Protein AF-0000000071093026 (afdb_homodimer)

pLDDT: mean 86.46, std 23.16, range [22.45, 98.88]

Organism: Strongylocentrotus purpuratus (NCBI:txid7668)

Nearest PDB structures (foldseek):
  1vl9-assembly1_A  TM=8.880E-01  e=1.212E-10  Bos taurus
  2zp3-assembly1_A  TM=8.959E-01  e=2.661E-10  Bos taurus
  2zp4-assembly1_A  TM=8.966E-01  e=3.826E-10  Bos taurus
  1mks-assembly1_A  TM=8.995E-01  e=5.842E-10  Bos taurus
  1irb-assembly1_A-2  TM=8.811E-01  e=1.538E-09  Bos taurus

Sequence (326 aa):
MKSLAYFACFAVLVTGCMTMPQTSSVAQFGVMMGCLLDISTVEAGLDYNGYGCYCGYGGQGVPLDDTDRCCQTHDDCYSVVQNSDMCRSTDQAYVISYNYNALQCGTYSARIVCSDASSYDADYEYTDCAMAMCACDKAGAECFQRYRPTYNDGYKSYDKDSCMKSLAYFACFAVLVTGCMTMPQTSSVAQFGVMMGCLLDISTVEAGLDYNGYGCYCGYGGQGVPLDDTDRCCQTHDDCYSVVQNSDMCRSTDQAYVISYNYNALQCGTYSARIVCSDASSYDADYEYTDCAMAMCACDKAGAECFQRYRPTYNDGYKSYDKDSC

Structure (mmCIF, N/CA/C/O backbone):
data_AF-0000000071093026-model_v1
#
loop_
_entity.id
_entity.type
_entity.pdbx_description
1 polymer 'Phospholipase A2'
#
loop_
_atom_site.group_PDB
_atom_site.id
_atom_site.type_symbol
_atom_site.label_atom_id
_atom_site.label_alt_id
_atom_site.label_comp_id
_atom_site.label_asym_id
_atom_site.label_entity_id
_atom_site.label_seq_id
_atom_site.pdbx_PDB_ins_code
_atom_site.Cartn_x
_atom_site.Cartn_y
_atom_site.Cartn_z
_atom_site.occupancy
_atom_site.B_iso_or_equiv
_atom_site.auth_seq_id
_atom_site.auth_comp_id
_atom_site.auth_asym_id
_atom_site.auth_atom_id
_atom_site.pdbx_PDB_model_num
ATOM 1 N N . MET A 1 1 ? 61.031 5.895 -30.828 1 27.69 1 MET A N 1
ATOM 2 C CA . MET A 1 1 ? 60.562 6.59 -29.656 1 27.69 1 MET A CA 1
ATOM 3 C C . MET A 1 1 ? 59.031 6.426 -29.516 1 27.69 1 MET A C 1
ATOM 5 O O . MET A 1 1 ? 58.281 7.031 -30.266 1 27.69 1 MET A O 1
ATOM 9 N N . LYS A 1 2 ? 58.656 5.152 -29.203 1 29.69 2 LYS A N 1
ATOM 10 C CA . LYS A 1 2 ? 57.344 4.547 -28.984 1 29.69 2 LYS A CA 1
ATOM 11 C C . LYS A 1 2 ? 56.594 5.285 -27.891 1 29.69 2 LYS A C 1
ATOM 13 O O . LYS A 1 2 ? 57.094 5.488 -26.797 1 29.69 2 LYS A O 1
ATOM 18 N N . SER A 1 3 ? 55.781 6.246 -28.281 1 28.06 3 SER A N 1
ATOM 19 C CA . SER A 1 3 ? 54.875 7.039 -27.422 1 28.06 3 SER A CA 1
ATOM 20 C C . SER A 1 3 ? 54.031 6.145 -26.531 1 28.06 3 SER A C 1
ATOM 22 O O . SER A 1 3 ? 53.469 5.152 -27 1 28.06 3 SER A O 1
ATOM 24 N N . LEU A 1 4 ? 54.375 6.09 -25.234 1 28.88 4 LEU A N 1
ATOM 25 C CA . LEU A 1 4 ? 53.719 5.48 -24.078 1 28.88 4 LEU A CA 1
ATOM 26 C C . LEU A 1 4 ? 52.281 5.98 -23.953 1 28.88 4 LEU A C 1
ATOM 28 O O . LEU A 1 4 ? 52.062 7.168 -23.719 1 28.88 4 LEU A O 1
ATOM 32 N N . ALA A 1 5 ? 51.375 5.543 -24.781 1 27.08 5 ALA A N 1
ATOM 33 C CA . ALA A 1 5 ? 49.938 5.77 -24.562 1 27.08 5 ALA A CA 1
ATOM 34 C C . ALA A 1 5 ? 49.531 5.375 -23.141 1 27.08 5 ALA A C 1
ATOM 36 O O . ALA A 1 5 ? 49.719 4.223 -22.734 1 27.08 5 ALA A O 1
ATOM 37 N N . TYR A 1 6 ? 49.781 6.242 -22.125 1 23.31 6 TYR A N 1
ATOM 38 C CA . TYR A 1 6 ? 49.25 6.082 -20.766 1 23.31 6 TYR A CA 1
ATOM 39 C C . TYR A 1 6 ? 47.75 5.902 -20.781 1 23.31 6 TYR A C 1
ATOM 41 O O . TYR A 1 6 ? 47.031 6.789 -21.219 1 23.31 6 TYR A O 1
ATOM 49 N N . PHE A 1 7 ? 47.25 4.703 -21.062 1 25.53 7 PHE A N 1
ATOM 50 C CA . PHE A 1 7 ? 45.844 4.395 -20.828 1 25.53 7 PHE A CA 1
ATOM 51 C C . PHE A 1 7 ? 45.469 4.609 -19.359 1 25.53 7 PHE A C 1
ATOM 53 O O . PHE A 1 7 ? 46.031 3.943 -18.484 1 25.53 7 PHE A O 1
ATOM 60 N N . ALA A 1 8 ? 45.312 5.883 -18.969 1 22.52 8 ALA A N 1
ATOM 61 C CA . ALA A 1 8 ? 44.75 6.141 -17.641 1 22.52 8 ALA A CA 1
ATOM 62 C C . ALA A 1 8 ? 43.438 5.367 -17.438 1 22.52 8 ALA A C 1
ATOM 64 O O . ALA A 1 8 ? 42.5 5.539 -18.203 1 22.52 8 ALA A O 1
ATOM 65 N N . CYS A 1 9 ? 43.562 4.148 -16.922 1 22.95 9 CYS A N 1
ATOM 66 C CA . CYS A 1 9 ? 42.438 3.354 -16.406 1 22.95 9 CYS A CA 1
ATOM 67 C C . CYS A 1 9 ? 41.656 4.145 -15.367 1 22.95 9 CYS A C 1
ATOM 69 O O . CYS A 1 9 ? 42.188 4.57 -14.352 1 22.95 9 CYS A O 1
ATOM 71 N N . PHE A 1 10 ? 40.812 5.074 -15.844 1 24.7 10 PHE A N 1
ATOM 72 C CA . PHE A 1 10 ? 39.875 5.691 -14.906 1 24.7 10 PHE A CA 1
ATOM 73 C C . PHE A 1 10 ? 39.156 4.633 -14.086 1 24.7 10 PHE A C 1
ATOM 75 O O . PHE A 1 10 ? 38.5 3.746 -14.641 1 24.7 10 PHE A O 1
ATOM 82 N N . ALA A 1 11 ? 39.781 4.27 -12.93 1 25.28 11 ALA A N 1
ATOM 83 C CA . ALA A 1 11 ? 39.062 3.479 -11.914 1 25.28 11 ALA A CA 1
ATOM 84 C C . ALA A 1 11 ? 37.719 4.094 -11.578 1 25.28 11 ALA A C 1
ATOM 86 O O . ALA A 1 11 ? 37.656 5.199 -11.031 1 25.28 11 ALA A O 1
ATOM 87 N N . VAL A 1 12 ? 36.75 3.967 -12.453 1 25.95 12 VAL A N 1
ATOM 88 C CA . VAL A 1 12 ? 35.406 4.273 -11.953 1 25.95 12 VAL A CA 1
ATOM 89 C C . VAL A 1 12 ? 35.125 3.463 -10.688 1 25.95 12 VAL A C 1
ATOM 91 O O . VAL A 1 12 ? 35.094 2.23 -10.734 1 25.95 12 VAL A O 1
ATOM 94 N N . LEU A 1 13 ? 35.719 3.846 -9.617 1 26.36 13 LEU A N 1
ATOM 95 C CA . LEU A 1 13 ? 35.25 3.275 -8.352 1 26.36 13 LEU A CA 1
ATOM 96 C C . LEU A 1 13 ? 33.75 3.414 -8.203 1 26.36 13 LEU A C 1
ATOM 98 O O . LEU A 1 13 ? 33.25 4.512 -7.957 1 26.36 13 LEU A O 1
ATOM 102 N N . VAL A 1 14 ? 33 2.742 -8.984 1 27.25 14 VAL A N 1
ATOM 103 C CA . VAL A 1 14 ? 31.594 2.59 -8.625 1 27.25 14 VAL A CA 1
ATOM 104 C C . VAL A 1 14 ? 31.469 1.973 -7.234 1 27.25 14 VAL A C 1
ATOM 106 O O . VAL A 1 14 ? 31.766 0.787 -7.051 1 27.25 14 VAL A O 1
ATOM 109 N N . THR A 1 15 ? 32.031 2.574 -6.25 1 29.97 15 THR A N 1
ATOM 110 C CA . THR A 1 15 ? 31.578 2.109 -4.945 1 29.97 15 THR A CA 1
ATOM 111 C C . THR A 1 15 ? 30.047 2.053 -4.891 1 29.97 15 THR A C 1
ATOM 113 O O . THR A 1 15 ? 29.391 3.09 -4.848 1 29.97 15 THR A O 1
ATOM 116 N N . GLY A 1 16 ? 29.406 1.35 -5.762 1 29.8 16 GLY A N 1
ATOM 117 C CA . GLY A 1 16 ? 27.969 1.202 -5.633 1 29.8 16 GLY A CA 1
ATOM 118 C C . GLY A 1 16 ? 27.516 0.954 -4.207 1 29.8 16 GLY A C 1
ATOM 119 O O . GLY A 1 16 ? 27.781 -0.109 -3.643 1 29.8 16 GLY A O 1
ATOM 120 N N . CYS A 1 17 ? 27.578 1.913 -3.301 1 30.14 17 CYS A N 1
ATOM 121 C CA . CYS A 1 17 ? 26.875 1.815 -2.029 1 30.14 17 CYS A CA 1
ATOM 122 C C . CYS A 1 17 ? 25.5 1.195 -2.219 1 30.14 17 CYS A C 1
ATOM 124 O O . CYS A 1 17 ? 24.688 1.69 -3.01 1 30.14 17 CYS A O 1
ATOM 126 N N . MET A 1 18 ? 25.266 -0.047 -2.219 1 31.69 18 MET A N 1
ATOM 127 C CA . MET A 1 18 ? 24 -0.777 -2.178 1 31.69 18 MET A CA 1
ATOM 128 C C . MET A 1 18 ? 23 -0.091 -1.247 1 31.69 18 MET A C 1
ATOM 130 O O . MET A 1 18 ? 22.953 -0.391 -0.053 1 31.69 18 MET A O 1
ATOM 134 N N . THR A 1 19 ? 22.984 1.247 -1.051 1 34.56 19 THR A N 1
ATOM 135 C CA . THR A 1 19 ? 21.969 1.876 -0.22 1 34.56 19 THR A CA 1
ATOM 136 C C . THR A 1 19 ? 20.562 1.411 -0.631 1 34.56 19 THR A C 1
ATOM 138 O O . THR A 1 19 ? 20.328 1.127 -1.806 1 34.56 19 THR A O 1
ATOM 141 N N . MET A 1 20 ? 19.953 0.562 0.084 1 37.03 20 MET A N 1
ATOM 142 C CA . MET A 1 20 ? 18.531 0.291 -0.126 1 37.03 20 MET A CA 1
ATOM 143 C C . MET A 1 20 ? 17.797 1.551 -0.574 1 37.03 20 MET A C 1
ATOM 145 O O . MET A 1 20 ? 18 2.627 -0.012 1 37.03 20 MET A O 1
ATOM 149 N N . PRO A 1 21 ? 17.531 1.698 -1.803 1 41.81 21 PRO A N 1
ATOM 150 C CA . PRO A 1 21 ? 16.719 2.863 -2.182 1 41.81 21 PRO A CA 1
ATOM 151 C C . PRO A 1 21 ? 15.672 3.221 -1.133 1 41.81 21 PRO A C 1
ATOM 153 O O . PRO A 1 21 ? 15.039 2.33 -0.557 1 41.81 21 PRO A O 1
ATOM 156 N N . GLN A 1 22 ? 15.953 4.164 -0.223 1 47.22 22 GLN A N 1
ATOM 157 C CA . GLN A 1 22 ? 15.07 4.629 0.841 1 47.22 22 GLN A CA 1
ATOM 158 C C . GLN A 1 22 ? 13.703 5.016 0.29 1 47.22 22 GLN A C 1
ATOM 160 O O . GLN A 1 22 ? 13.602 5.773 -0.678 1 47.22 22 GLN A O 1
ATOM 165 N N . THR A 1 23 ? 12.672 4.109 0.388 1 56.84 23 THR A N 1
ATOM 166 C CA . THR A 1 23 ? 11.273 4.418 0.121 1 56.84 23 THR A CA 1
ATOM 167 C C . THR A 1 23 ? 10.883 5.742 0.767 1 56.84 23 THR A C 1
ATOM 169 O O . THR A 1 23 ? 11.43 6.125 1.801 1 56.84 23 THR A O 1
ATOM 172 N N . SER A 1 24 ? 10.102 6.656 0.012 1 72.94 24 SER A N 1
ATOM 173 C CA . SER A 1 24 ? 9.648 7.965 0.479 1 72.94 24 SER A CA 1
ATOM 174 C C . SER A 1 24 ? 8.523 7.832 1.497 1 72.94 24 SER A C 1
ATOM 176 O O . SER A 1 24 ? 7.848 6.801 1.552 1 72.94 24 SER A O 1
ATOM 178 N N . SER A 1 25 ? 8.484 8.711 2.396 1 87.62 25 SER A N 1
ATOM 179 C CA . SER A 1 25 ? 7.371 8.883 3.322 1 87.62 25 SER A CA 1
ATOM 180 C C . SER A 1 25 ? 6.035 8.859 2.588 1 87.62 25 SER A C 1
ATOM 182 O O . SER A 1 25 ? 5.062 8.281 3.078 1 87.62 25 SER A O 1
ATOM 184 N N . VAL A 1 26 ? 6.062 9.281 1.416 1 85.81 26 VAL A N 1
ATOM 185 C CA . VAL A 1 26 ? 4.836 9.352 0.625 1 85.81 26 VAL A CA 1
ATOM 186 C C . VAL A 1 26 ? 4.379 7.938 0.261 1 85.81 26 VAL A C 1
ATOM 188 O O . VAL A 1 26 ? 3.189 7.621 0.346 1 85.81 26 VAL A O 1
ATOM 191 N N . ALA A 1 27 ? 5.32 7.109 -0.156 1 90 27 ALA A N 1
ATOM 192 C CA . ALA A 1 27 ? 4.996 5.73 -0.503 1 90 27 ALA A CA 1
ATOM 193 C C . ALA A 1 27 ? 4.461 4.969 0.707 1 90 27 ALA A C 1
ATOM 195 O O . ALA A 1 27 ? 3.469 4.242 0.603 1 90 27 ALA A O 1
ATOM 196 N N . GLN A 1 28 ? 5.09 5.145 1.842 1 96.12 28 GLN A N 1
ATOM 197 C CA . GLN A 1 28 ? 4.652 4.461 3.057 1 96.12 28 GLN A CA 1
ATOM 198 C C . GLN A 1 28 ? 3.279 4.957 3.502 1 96.12 28 GLN A C 1
ATOM 200 O O . GLN A 1 28 ? 2.467 4.18 4.008 1 96.12 28 GLN A O 1
ATOM 205 N N . PHE A 1 29 ? 3.025 6.277 3.324 1 96.31 29 PHE A N 1
ATOM 206 C CA . PHE A 1 29 ? 1.698 6.824 3.58 1 96.31 29 PHE A CA 1
ATOM 207 C C . PHE A 1 29 ? 0.645 6.105 2.748 1 96.31 29 PHE A C 1
ATOM 209 O O . PHE A 1 29 ? -0.421 5.75 3.256 1 96.31 29 PHE A O 1
ATOM 216 N N . GLY A 1 30 ? 0.967 5.867 1.487 1 93.94 30 GLY A N 1
ATOM 217 C CA . GLY A 1 30 ? 0.069 5.121 0.62 1 93.94 30 GLY A CA 1
ATOM 218 C C . GLY A 1 30 ? -0.22 3.721 1.123 1 93.94 30 GLY A C 1
ATOM 219 O O . GLY A 1 30 ? -1.355 3.248 1.041 1 93.94 30 GLY A O 1
ATOM 220 N N . VAL A 1 31 ? 0.764 3.061 1.599 1 95.25 31 VAL A N 1
ATOM 221 C CA . VAL A 1 31 ? 0.613 1.711 2.135 1 95.25 31 VAL A CA 1
ATOM 222 C C . VAL A 1 31 ? -0.309 1.738 3.352 1 95.25 31 VAL A C 1
ATOM 224 O O . VAL A 1 31 ? -1.212 0.907 3.473 1 95.25 31 VAL A O 1
ATOM 227 N N . MET A 1 32 ? -0.109 2.711 4.223 1 97.31 32 MET A N 1
ATOM 228 C CA . MET A 1 32 ? -0.979 2.855 5.387 1 97.31 32 MET A CA 1
ATOM 229 C C . MET A 1 32 ? -2.432 3.041 4.961 1 97.31 32 MET A C 1
ATOM 231 O O . MET A 1 32 ? -3.332 2.42 5.527 1 97.31 32 MET A O 1
ATOM 235 N N . MET A 1 33 ? -2.611 3.932 3.99 1 96.25 33 MET A N 1
ATOM 236 C CA . MET A 1 33 ? -3.959 4.18 3.488 1 96.25 33 MET A CA 1
ATOM 237 C C . MET A 1 33 ? -4.57 2.904 2.922 1 96.25 33 MET A C 1
ATOM 239 O O . MET A 1 33 ? -5.754 2.629 3.139 1 96.25 33 MET A O 1
ATOM 243 N N . GLY A 1 34 ? -3.752 2.146 2.213 1 94.88 34 GLY A N 1
ATOM 244 C CA . GLY A 1 34 ? -4.234 0.887 1.668 1 94.88 34 GLY A CA 1
ATOM 245 C C . GLY A 1 34 ? -4.773 -0.055 2.727 1 94.88 34 GLY A C 1
ATOM 246 O O . GLY A 1 34 ? -5.82 -0.681 2.533 1 94.88 34 GLY A O 1
ATOM 247 N N . CYS A 1 35 ? -4.113 -0.166 3.795 1 96.69 35 CYS A N 1
ATOM 248 C CA . CYS A 1 35 ? -4.547 -1.033 4.887 1 96.69 35 CYS A CA 1
ATOM 249 C C . CYS A 1 35 ? -5.781 -0.467 5.574 1 96.69 35 CYS A C 1
ATOM 251 O O . CYS A 1 35 ? -6.773 -1.174 5.762 1 96.69 35 CYS A O 1
ATOM 253 N N . LEU A 1 36 ? -5.77 0.823 5.902 1 97.31 36 LEU A N 1
ATOM 254 C CA . LEU A 1 36 ? -6.812 1.403 6.742 1 97.31 36 LEU A CA 1
ATOM 255 C C . LEU A 1 36 ? -8.109 1.585 5.953 1 97.31 36 LEU A C 1
ATOM 257 O O . LEU A 1 36 ? -9.203 1.442 6.508 1 97.31 36 LEU A O 1
ATOM 261 N N . LEU A 1 37 ? -7.988 1.958 4.707 1 95.12 37 LEU A N 1
ATOM 262 C CA . LEU A 1 37 ? -9.172 2.266 3.916 1 95.12 37 LEU A CA 1
ATOM 263 C C . LEU A 1 37 ? -9.602 1.06 3.086 1 95.12 37 LEU A C 1
ATOM 265 O O . LEU A 1 37 ? -10.664 1.076 2.461 1 95.12 37 LEU A O 1
ATOM 269 N N . ASP A 1 38 ? -8.688 0.083 3.064 1 91.88 38 ASP A N 1
ATOM 270 C CA . ASP A 1 38 ? -8.945 -1.121 2.279 1 91.88 38 ASP A CA 1
ATOM 271 C C . ASP A 1 38 ? -9.195 -0.776 0.812 1 91.88 38 ASP A C 1
ATOM 273 O O . ASP A 1 38 ? -10.188 -1.208 0.227 1 91.88 38 ASP A O 1
ATOM 277 N N . ILE A 1 39 ? -8.328 0.033 0.249 1 88.31 39 ILE A N 1
ATOM 278 C CA . ILE A 1 39 ? -8.336 0.421 -1.157 1 88.31 39 ILE A CA 1
ATOM 279 C C . ILE A 1 39 ? -6.906 0.39 -1.703 1 88.31 39 ILE A C 1
ATOM 281 O O . ILE A 1 39 ? -5.941 0.361 -0.935 1 88.31 39 ILE A O 1
ATOM 285 N N . SER A 1 40 ? -6.82 0.334 -3.027 1 85 40 SER A N 1
ATOM 286 C CA . SER A 1 40 ? -5.492 0.383 -3.629 1 85 40 SER A CA 1
ATOM 287 C C . SER A 1 40 ? -4.875 1.771 -3.492 1 85 40 SER A C 1
ATOM 289 O O . SER A 1 40 ? -5.59 2.766 -3.363 1 85 40 SER A O 1
ATOM 291 N N . THR A 1 41 ? -3.582 1.834 -3.557 1 83.81 41 THR A N 1
ATOM 292 C CA . THR A 1 41 ? -2.9 3.123 -3.557 1 83.81 41 THR A CA 1
ATOM 293 C C . THR A 1 41 ? -3.289 3.941 -4.785 1 83.81 41 THR A C 1
ATOM 295 O O . THR A 1 41 ? -3.338 5.172 -4.727 1 83.81 41 THR A O 1
ATOM 298 N N . VAL A 1 42 ? -3.561 3.234 -5.844 1 80.62 42 VAL A N 1
ATOM 299 C CA . VAL A 1 42 ? -3.994 3.904 -7.066 1 80.62 42 VAL A CA 1
ATOM 300 C C . VAL A 1 42 ? -5.355 4.559 -6.84 1 80.62 42 VAL A C 1
ATOM 302 O O . VAL A 1 42 ? -5.539 5.738 -7.148 1 80.62 42 VAL A O 1
ATOM 305 N N . GLU A 1 43 ? -6.227 3.811 -6.273 1 86.69 43 GLU A N 1
ATOM 306 C CA . GLU A 1 43 ? -7.547 4.344 -5.945 1 86.69 43 GLU A CA 1
ATOM 307 C C . GLU A 1 43 ? -7.441 5.508 -4.965 1 86.69 43 GLU A C 1
ATOM 309 O O . GLU A 1 43 ? -8.117 6.527 -5.129 1 86.69 43 GLU A O 1
ATOM 314 N N . ALA A 1 44 ? -6.613 5.34 -3.943 1 89.5 44 ALA A N 1
ATOM 315 C CA . ALA A 1 44 ? -6.398 6.418 -2.98 1 89.5 44 ALA A CA 1
ATOM 316 C C . ALA A 1 44 ? -5.902 7.684 -3.674 1 89.5 44 ALA A C 1
ATOM 318 O O . ALA A 1 44 ? -6.391 8.781 -3.396 1 89.5 44 ALA A O 1
ATOM 319 N N . GLY A 1 45 ? -4.934 7.609 -4.578 1 87.75 45 GLY A N 1
ATOM 320 C CA . GLY A 1 45 ? -4.441 8.758 -5.328 1 87.75 45 GLY A CA 1
ATOM 321 C C . GLY A 1 45 ? -5.516 9.43 -6.16 1 87.75 45 GLY A C 1
ATOM 322 O O . GLY A 1 45 ? -5.625 10.664 -6.16 1 87.75 45 GLY A O 1
ATOM 323 N N . LEU A 1 46 ? -6.32 8.641 -6.797 1 89.19 46 LEU A N 1
ATOM 324 C CA . LEU A 1 46 ? -7.391 9.172 -7.637 1 89.19 46 LEU A CA 1
ATOM 325 C C . LEU A 1 46 ? -8.445 9.875 -6.797 1 89.19 46 LEU A C 1
ATOM 327 O O . LEU A 1 46 ? -9 10.898 -7.215 1 89.19 46 LEU A O 1
ATOM 331 N N . ASP A 1 47 ? -8.703 9.352 -5.68 1 94.19 47 ASP A N 1
ATOM 332 C CA . ASP A 1 47 ? -9.758 9.883 -4.828 1 94.19 47 ASP A CA 1
ATOM 333 C C . ASP A 1 47 ? -9.297 11.148 -4.105 1 94.19 47 ASP A C 1
ATOM 335 O O . ASP A 1 47 ? -10.07 12.094 -3.945 1 94.19 47 ASP A O 1
ATOM 339 N N . TYR A 1 48 ? -8.047 11.172 -3.711 1 96.25 48 TYR A N 1
ATOM 340 C CA . TYR A 1 48 ? -7.707 12.195 -2.725 1 96.25 48 TYR A CA 1
ATOM 341 C C . TYR A 1 48 ? -6.797 13.258 -3.328 1 96.25 48 TYR A C 1
ATOM 343 O O . TYR A 1 48 ? -6.738 14.391 -2.832 1 96.25 48 TYR A O 1
ATOM 351 N N . ASN A 1 49 ? -6.027 12.867 -4.312 1 92.69 49 ASN A N 1
ATOM 352 C CA . ASN A 1 49 ? -5.211 13.891 -4.941 1 92.69 49 ASN A CA 1
ATOM 353 C C . ASN A 1 49 ? -6.07 14.969 -5.598 1 92.69 49 ASN A C 1
ATOM 355 O O . ASN A 1 49 ? -6.875 14.672 -6.484 1 92.69 49 ASN A O 1
ATOM 359 N N . GLY A 1 50 ? -5.922 16.203 -5.133 1 96.31 50 GLY A N 1
ATOM 360 C CA . GLY A 1 50 ? -6.684 17.312 -5.68 1 96.31 50 GLY A CA 1
ATOM 361 C C . GLY A 1 50 ? -8.07 17.438 -5.078 1 96.31 50 GLY A C 1
ATOM 362 O O . GLY A 1 50 ? -8.891 18.219 -5.559 1 96.31 50 GLY A O 1
ATOM 363 N N . TYR A 1 51 ? -8.32 16.656 -4.098 1 98.19 51 TYR A N 1
ATOM 364 C CA . TYR A 1 51 ? -9.602 16.75 -3.422 1 98.19 51 TYR A CA 1
ATOM 365 C C . TYR A 1 51 ? -9.711 18.062 -2.646 1 98.19 51 TYR A C 1
ATOM 367 O O . TYR A 1 51 ? -8.852 18.375 -1.818 1 98.19 51 TYR A O 1
ATOM 375 N N . GLY A 1 52 ? -10.734 18.781 -2.898 1 98.44 52 GLY A N 1
ATOM 376 C CA . GLY A 1 52 ? -10.984 20.016 -2.166 1 98.44 52 GLY A CA 1
ATOM 377 C C . GLY A 1 52 ? -9.844 21.016 -2.279 1 98.44 52 GLY A C 1
ATOM 378 O O . GLY A 1 52 ? -9.141 21.047 -3.291 1 98.44 52 GLY A O 1
ATOM 379 N N . CYS A 1 53 ? -9.711 21.844 -1.326 1 98.56 53 CYS A N 1
ATOM 380 C CA . CYS A 1 53 ? -8.789 22.984 -1.356 1 98.56 53 CYS A CA 1
ATOM 381 C C . CYS A 1 53 ? -7.422 22.578 -0.825 1 98.56 53 CYS A C 1
ATOM 383 O O . CYS A 1 53 ? -6.414 23.203 -1.161 1 98.56 53 CYS A O 1
ATOM 385 N N . TYR A 1 54 ? -7.391 21.453 -0.101 1 98.25 54 TYR A N 1
ATOM 386 C CA . TYR A 1 54 ? -6.137 21.234 0.607 1 98.25 54 TYR A CA 1
ATOM 387 C C . TYR A 1 54 ? -5.469 19.953 0.133 1 98.25 54 TYR A C 1
ATOM 389 O O . TYR A 1 54 ? -4.246 19.812 0.227 1 98.25 54 TYR A O 1
ATOM 397 N N . CYS A 1 55 ? -6.273 18.953 -0.261 1 98.06 55 CYS A N 1
ATOM 398 C CA . CYS A 1 55 ? -5.641 17.703 -0.658 1 98.06 55 CYS A CA 1
ATOM 399 C C . CYS A 1 55 ? -4.871 17.859 -1.963 1 98.06 55 CYS A C 1
ATOM 401 O O . CYS A 1 55 ? -5.379 18.453 -2.916 1 98.06 55 CYS A O 1
ATOM 403 N N . GLY A 1 56 ? -3.65 17.328 -2.02 1 93.25 56 GLY A N 1
ATOM 404 C CA . GLY A 1 56 ? -2.744 17.531 -3.141 1 93.25 56 GLY A CA 1
ATOM 405 C C . GLY A 1 56 ? -1.795 18.688 -2.939 1 93.25 56 GLY A C 1
ATOM 406 O O . GLY A 1 56 ? -1.616 19.172 -1.815 1 93.25 56 GLY A O 1
ATOM 407 N N . TYR A 1 57 ? -1.107 19.031 -3.916 1 88.56 57 TYR A N 1
ATOM 408 C CA . TYR A 1 57 ? -0.11 20.094 -3.816 1 88.56 57 TYR A CA 1
ATOM 409 C C . TYR A 1 57 ? -0.776 21.453 -3.703 1 88.56 57 TYR A C 1
ATOM 411 O O . TYR A 1 57 ? -1.786 21.719 -4.359 1 88.56 57 TYR A O 1
ATOM 419 N N . GLY A 1 58 ? -0.233 22.312 -2.857 1 88 58 GLY A N 1
ATOM 420 C CA . GLY A 1 58 ? -0.616 23.719 -2.863 1 88 58 GLY A CA 1
ATOM 421 C C . GLY A 1 58 ? -1.871 23.984 -2.059 1 88 58 GLY A C 1
ATOM 422 O O . GLY A 1 58 ? -2.678 24.844 -2.434 1 88 58 GLY A O 1
ATOM 423 N N . GLY A 1 59 ? -2.213 23.359 -1.059 1 93.44 59 GLY A N 1
ATOM 424 C CA . GLY A 1 59 ? -3.387 23.578 -0.228 1 93.44 59 GLY A CA 1
ATOM 425 C C . GLY A 1 59 ? -3.457 24.969 0.354 1 93.44 59 GLY A C 1
ATOM 426 O O . GLY A 1 59 ? -2.465 25.484 0.878 1 93.44 59 GLY A O 1
ATOM 427 N N . GLN A 1 60 ? -4.613 25.594 0.169 1 96.31 60 GLN A N 1
ATOM 428 C CA . GLN A 1 60 ? -4.832 26.953 0.672 1 96.31 60 GLN A CA 1
ATOM 429 C C . GLN A 1 60 ? -6.312 27.203 0.935 1 96.31 60 GLN A C 1
ATOM 431 O O . GLN A 1 60 ? -7.164 26.391 0.562 1 96.31 60 GLN A O 1
ATOM 436 N N . GLY A 1 61 ? -6.594 28.281 1.637 1 97.69 61 GLY A N 1
ATOM 437 C CA . GLY A 1 61 ? -7.973 28.672 1.868 1 97.69 61 GLY A CA 1
ATOM 438 C C . GLY A 1 61 ? -8.625 27.922 3.012 1 97.69 61 GLY A C 1
ATOM 439 O O . GLY A 1 61 ? -7.992 27.672 4.043 1 97.69 61 GLY A O 1
ATOM 440 N N . VAL A 1 62 ? -9.977 27.672 2.887 1 98.25 62 VAL A N 1
ATOM 441 C CA . VAL A 1 62 ? -10.766 26.984 3.902 1 98.25 62 VAL A CA 1
ATOM 442 C C . VAL A 1 62 ? -11.148 25.594 3.402 1 98.25 62 VAL A C 1
ATOM 444 O O . VAL A 1 62 ? -11.656 25.438 2.289 1 98.25 62 VAL A O 1
ATOM 447 N N . PRO A 1 63 ? -10.844 24.609 4.18 1 98.62 63 PRO A N 1
ATOM 448 C CA . PRO A 1 63 ? -11.242 23.281 3.746 1 98.62 63 PRO A CA 1
ATOM 449 C C . PRO A 1 63 ? -12.742 23.156 3.488 1 98.62 63 PRO A C 1
ATOM 451 O O . PRO A 1 63 ? -13.547 23.766 4.207 1 98.62 63 PRO A O 1
ATOM 454 N N . LEU A 1 64 ? -13.078 22.359 2.475 1 98.69 64 LEU A N 1
ATOM 455 C CA . LEU A 1 64 ? -14.469 22.312 2.018 1 98.69 64 LEU A CA 1
ATOM 456 C C . LEU A 1 64 ? -15.297 21.391 2.898 1 98.69 64 LEU A C 1
ATOM 458 O O . LEU A 1 64 ? -16.516 21.547 3 1 98.69 64 LEU A O 1
ATOM 462 N N . ASP A 1 65 ? -14.734 20.344 3.449 1 98.75 65 ASP A N 1
ATOM 463 C CA . ASP A 1 65 ? -15.406 19.375 4.32 1 98.75 65 ASP A CA 1
ATOM 464 C C . ASP A 1 65 ? -14.398 18.672 5.223 1 98.75 65 ASP A C 1
ATOM 466 O O . ASP A 1 65 ? -13.25 19.094 5.336 1 98.75 65 ASP A O 1
ATOM 470 N N . ASP A 1 66 ? -14.797 17.656 5.895 1 98.81 66 ASP A N 1
ATOM 471 C CA . ASP A 1 66 ? -13.945 16.953 6.855 1 98.81 66 ASP A CA 1
ATOM 472 C C . ASP A 1 66 ? -12.805 16.234 6.156 1 98.81 66 ASP A C 1
ATOM 474 O O . ASP A 1 66 ? -11.68 16.203 6.664 1 98.81 66 ASP A O 1
ATOM 478 N N . THR A 1 67 ? -13.047 15.656 5.008 1 98.75 67 THR A N 1
ATOM 479 C CA . THR A 1 67 ? -11.992 15.023 4.223 1 98.75 67 THR A CA 1
ATOM 480 C C . THR A 1 67 ? -10.93 16.047 3.83 1 98.75 67 THR A C 1
ATOM 482 O O . THR A 1 67 ? -9.734 15.781 3.975 1 98.75 67 THR A O 1
ATOM 485 N N . ASP A 1 68 ? -11.328 17.156 3.373 1 98.81 68 ASP A N 1
ATOM 486 C CA . ASP A 1 68 ? -10.422 18.234 3.025 1 98.81 68 ASP A CA 1
ATOM 487 C C . ASP A 1 68 ? -9.648 18.719 4.254 1 98.81 68 ASP A C 1
ATOM 489 O O . ASP A 1 68 ? -8.461 19.047 4.164 1 98.81 68 ASP A O 1
ATOM 493 N N . ARG A 1 69 ? -10.281 18.766 5.344 1 98.81 69 ARG A N 1
ATOM 494 C CA . ARG A 1 69 ? -9.633 19.172 6.594 1 98.81 69 ARG A CA 1
ATOM 495 C C . ARG A 1 69 ? -8.562 18.172 7 1 98.81 69 ARG A C 1
ATOM 497 O O . ARG A 1 69 ? -7.559 18.531 7.613 1 98.81 69 ARG A O 1
ATOM 504 N N . CYS A 1 70 ? -8.773 16.844 6.695 1 98.81 70 CYS A N 1
ATOM 505 C CA . CYS A 1 70 ? -7.727 15.859 6.934 1 98.81 70 CYS A CA 1
ATOM 506 C C . CYS A 1 70 ? -6.438 16.25 6.219 1 98.81 70 CYS A C 1
ATOM 508 O O . CYS A 1 70 ? -5.348 16.109 6.777 1 98.81 70 CYS A O 1
ATOM 510 N N . CYS A 1 71 ? -6.605 16.781 4.988 1 98.5 71 CYS A N 1
ATOM 511 C CA . CYS A 1 71 ? -5.434 17.172 4.215 1 98.5 71 CYS A CA 1
ATOM 512 C C . CYS A 1 71 ? -4.77 18.406 4.824 1 98.5 71 CYS A C 1
ATOM 514 O O . CYS A 1 71 ? -3.545 18.469 4.91 1 98.5 71 CYS A O 1
ATOM 516 N N . GLN A 1 72 ? -5.57 19.375 5.277 1 98.69 72 GLN A N 1
ATOM 517 C CA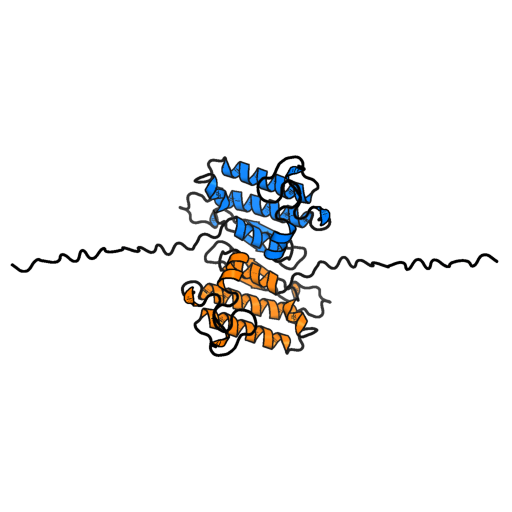 . GLN A 1 72 ? -5.004 20.547 5.938 1 98.69 72 GLN A CA 1
ATOM 518 C C . GLN A 1 72 ? -4.211 20.141 7.18 1 98.69 72 GLN A C 1
ATOM 520 O O . GLN A 1 72 ? -3.078 20.594 7.367 1 98.69 72 GLN A O 1
ATOM 525 N N . THR A 1 73 ? -4.844 19.375 7.988 1 98.5 73 THR A N 1
ATOM 526 C CA . THR A 1 73 ? -4.199 18.953 9.227 1 98.5 73 THR A CA 1
ATOM 527 C C . THR A 1 73 ? -2.924 18.156 8.938 1 98.5 73 THR A C 1
ATOM 529 O O . THR A 1 73 ? -1.924 18.312 9.641 1 98.5 73 THR A O 1
ATOM 532 N N . HIS A 1 74 ? -2.955 17.297 7.914 1 98.12 74 HIS A N 1
ATOM 533 C CA . HIS A 1 74 ? -1.775 16.547 7.492 1 98.12 74 HIS A CA 1
ATOM 534 C C . HIS A 1 74 ? -0.671 17.484 7.02 1 98.12 74 HIS A C 1
ATOM 536 O O . HIS A 1 74 ? 0.485 17.344 7.422 1 98.12 74 HIS A O 1
ATOM 542 N N . ASP A 1 75 ? -1.025 18.469 6.242 1 97 75 ASP A N 1
ATOM 543 C CA . ASP A 1 75 ? -0.083 19.484 5.785 1 97 75 ASP A CA 1
ATOM 544 C C . ASP A 1 75 ? 0.542 20.234 6.961 1 97 75 ASP A C 1
ATOM 546 O O . ASP A 1 75 ? 1.751 20.469 6.98 1 97 75 ASP A O 1
ATOM 550 N N . ASP A 1 76 ? -0.302 20.641 7.883 1 97.94 76 ASP A N 1
ATOM 551 C CA . ASP A 1 76 ? 0.176 21.359 9.07 1 97.94 76 ASP A CA 1
ATOM 552 C C . ASP A 1 76 ? 1.179 20.516 9.844 1 97.94 76 ASP A C 1
ATOM 554 O O . ASP A 1 76 ? 2.195 21.016 10.32 1 97.94 76 ASP A O 1
ATOM 558 N N . CYS A 1 77 ? 0.878 19.25 9.945 1 98.06 77 CYS A N 1
ATOM 559 C CA . CYS A 1 77 ? 1.777 18.344 10.648 1 98.06 77 CYS A CA 1
ATOM 560 C C . CYS A 1 77 ? 3.129 18.25 9.945 1 98.06 77 CYS A C 1
ATOM 562 O O . CYS A 1 77 ? 4.172 18.328 10.594 1 98.06 77 CYS A O 1
ATOM 564 N N . TYR A 1 78 ? 3.127 18.094 8.625 1 96.56 78 TYR A N 1
ATOM 565 C CA . TYR A 1 78 ? 4.363 18.078 7.848 1 96.56 78 TYR A CA 1
ATOM 566 C C . TYR A 1 78 ? 5.152 19.375 8.047 1 96.56 78 TYR A C 1
ATOM 568 O O . TYR A 1 78 ? 6.371 19.328 8.242 1 96.56 78 TYR A O 1
ATOM 576 N N . SER A 1 79 ? 4.43 20.453 8.008 1 96.5 79 SER A N 1
ATOM 577 C CA . SER A 1 79 ? 5.074 21.75 8.18 1 96.5 79 SER A CA 1
ATOM 578 C C . SER A 1 79 ? 5.781 21.844 9.523 1 96.5 79 SER A C 1
ATOM 580 O O . SER A 1 79 ? 6.906 22.344 9.609 1 96.5 79 SER A O 1
ATOM 582 N N . VAL A 1 80 ? 5.148 21.422 10.57 1 98.19 80 VAL A N 1
ATOM 583 C CA . VAL A 1 80 ? 5.73 21.453 11.906 1 98.19 80 VAL A CA 1
ATOM 584 C C . VAL A 1 80 ? 7.023 20.641 11.93 1 98.19 80 VAL A C 1
ATOM 586 O O . VAL A 1 80 ? 8.055 21.109 12.422 1 98.19 80 VAL A O 1
ATOM 589 N N . VAL A 1 81 ? 7.012 19.438 11.344 1 97.81 81 VAL A N 1
ATOM 590 C CA . VAL A 1 81 ? 8.188 18.578 11.352 1 97.81 81 VAL A CA 1
ATOM 591 C C . VAL A 1 81 ? 9.289 19.188 10.492 1 97.81 81 VAL A C 1
ATOM 593 O O . VAL A 1 81 ? 10.453 19.219 10.891 1 97.81 81 VAL A O 1
ATOM 596 N N . GLN A 1 82 ? 8.922 19.75 9.352 1 96.06 82 GLN A N 1
ATOM 597 C CA . GLN A 1 82 ? 9.867 20.344 8.406 1 96.06 82 GLN A CA 1
ATOM 598 C C . GLN A 1 82 ? 10.586 21.531 9.031 1 96.06 82 GLN A C 1
ATOM 600 O O . GLN A 1 82 ? 11.75 21.812 8.703 1 96.06 82 GLN A O 1
ATOM 605 N N . ASN A 1 83 ? 9.938 22.203 9.844 1 96.19 83 ASN A N 1
ATOM 606 C CA . ASN A 1 83 ? 10.492 23.422 10.438 1 96.19 83 ASN A CA 1
ATOM 607 C C . ASN A 1 83 ? 11.078 23.141 11.82 1 96.19 83 ASN A C 1
ATOM 609 O O . ASN A 1 83 ? 11.414 24.062 12.555 1 96.19 83 ASN A O 1
ATOM 613 N N . SER A 1 84 ? 11.227 21.906 12.109 1 96.69 84 SER A N 1
ATOM 614 C CA . SER A 1 84 ? 11.875 21.516 13.352 1 96.69 84 SER A CA 1
ATOM 615 C C . SER A 1 84 ? 13.336 21.156 13.133 1 96.69 84 SER A C 1
ATOM 617 O O . SER A 1 84 ? 13.82 21.188 12 1 96.69 84 SER A O 1
ATOM 619 N N . ASP A 1 85 ? 14.07 20.844 14.25 1 96.56 85 ASP A N 1
ATOM 620 C CA . ASP A 1 85 ? 15.469 20.453 14.164 1 96.56 85 ASP A CA 1
ATOM 621 C C . ASP A 1 85 ? 15.617 18.938 14.141 1 96.56 85 ASP A C 1
ATOM 623 O O . ASP A 1 85 ? 16.719 18.406 14.281 1 96.56 85 ASP A O 1
ATOM 627 N N . MET A 1 86 ? 14.461 18.312 13.891 1 97.44 86 MET A N 1
ATOM 628 C CA . MET A 1 86 ? 14.492 16.859 13.969 1 97.44 86 MET A CA 1
ATOM 629 C C . MET A 1 86 ? 15.086 16.25 12.695 1 97.44 86 MET A C 1
ATOM 631 O O . MET A 1 86 ? 15.688 15.18 12.734 1 97.44 86 MET A O 1
ATOM 635 N N . CYS A 1 87 ? 14.844 16.953 11.609 1 96.88 87 CYS A N 1
ATOM 636 C CA . CYS A 1 87 ? 15.258 16.438 10.305 1 96.88 87 CYS A CA 1
ATOM 637 C C . CYS A 1 87 ? 16.531 17.125 9.828 1 96.88 87 CYS A C 1
ATOM 639 O O . CYS A 1 87 ? 16.859 18.219 10.281 1 96.88 87 CYS A O 1
ATOM 641 N N . ARG A 1 88 ? 17.234 16.484 8.93 1 95.75 88 ARG A N 1
ATOM 642 C CA . ARG A 1 88 ? 18.469 17.031 8.352 1 95.75 88 ARG A CA 1
ATOM 643 C C . ARG A 1 88 ? 18.172 18.297 7.543 1 95.75 88 ARG A C 1
ATOM 645 O O . ARG A 1 88 ? 19 19.203 7.484 1 95.75 88 ARG A O 1
ATOM 652 N N . SER A 1 89 ? 17.094 18.25 6.867 1 94.56 89 SER A N 1
ATOM 653 C CA . SER A 1 89 ? 16.609 19.328 6.012 1 94.56 89 SER A CA 1
ATOM 654 C C . SER A 1 89 ? 15.094 19.297 5.875 1 94.56 89 SER A C 1
ATOM 656 O O . SER A 1 89 ? 14.453 18.297 6.23 1 94.56 89 SER A O 1
ATOM 658 N N . THR A 1 90 ? 14.555 20.391 5.383 1 92.88 90 THR A N 1
ATOM 659 C CA . THR A 1 90 ? 13.117 20.484 5.16 1 92.88 90 THR A CA 1
ATOM 660 C C . THR A 1 90 ? 12.648 19.406 4.191 1 92.88 90 THR A C 1
ATOM 662 O O . THR A 1 90 ? 11.562 18.844 4.355 1 92.88 90 THR A O 1
ATOM 665 N N . ASP A 1 91 ? 13.492 19.016 3.279 1 91.38 91 ASP A N 1
ATOM 666 C CA . ASP A 1 91 ? 13.125 18.062 2.234 1 91.38 91 ASP A CA 1
ATOM 667 C C . ASP A 1 91 ? 13.164 16.625 2.76 1 91.38 91 ASP A C 1
ATOM 669 O O . ASP A 1 91 ? 12.484 15.75 2.23 1 91.38 91 ASP A O 1
ATOM 673 N N . GLN A 1 92 ? 13.953 16.406 3.75 1 93.75 92 GLN A N 1
ATOM 674 C CA . GLN A 1 92 ? 14.094 15.039 4.246 1 93.75 92 GLN A CA 1
ATOM 675 C C . GLN A 1 92 ? 12.758 14.5 4.758 1 93.75 92 GLN A C 1
ATOM 677 O O . GLN A 1 92 ? 12.484 13.305 4.645 1 93.75 92 GLN A O 1
ATOM 682 N N . ALA A 1 93 ? 11.914 15.398 5.258 1 91.19 93 ALA A N 1
ATOM 683 C CA . ALA A 1 93 ? 10.609 14.992 5.777 1 91.19 93 ALA A CA 1
ATOM 684 C C . ALA A 1 93 ? 9.789 14.266 4.711 1 91.19 93 ALA A C 1
ATOM 686 O O . ALA A 1 93 ? 8.992 13.383 5.027 1 91.19 93 ALA A O 1
ATOM 687 N N . TYR A 1 94 ? 10.055 14.539 3.461 1 88.81 94 TYR A N 1
ATOM 688 C CA . TYR A 1 94 ? 9.234 13.992 2.387 1 88.81 94 TYR A CA 1
ATOM 689 C C . TYR A 1 94 ? 9.773 12.648 1.917 1 88.81 94 TYR A C 1
ATOM 691 O O . TYR A 1 94 ? 9.094 11.914 1.195 1 88.81 94 TYR A O 1
ATOM 699 N N . VAL A 1 95 ? 11.016 12.328 2.396 1 90.44 95 VAL A N 1
ATOM 700 C CA . VAL A 1 95 ? 11.602 11.148 1.767 1 90.44 95 VAL A CA 1
ATOM 701 C C . VAL A 1 95 ? 12.086 10.18 2.84 1 90.44 95 VAL A C 1
ATOM 703 O O . VAL A 1 95 ? 12.484 9.055 2.531 1 90.44 95 VAL A O 1
ATOM 706 N N . ILE A 1 96 ? 12.102 10.672 4.102 1 94.12 96 ILE A N 1
ATOM 707 C CA . ILE A 1 96 ? 12.625 9.805 5.148 1 94.12 96 ILE A CA 1
ATOM 708 C C . ILE A 1 96 ? 11.703 8.609 5.336 1 94.12 96 ILE A C 1
ATOM 710 O O . ILE A 1 96 ? 10.477 8.75 5.32 1 94.12 96 ILE A O 1
ATOM 714 N N . SER A 1 97 ? 12.258 7.367 5.434 1 94.06 97 SER A N 1
ATOM 715 C CA . SER A 1 97 ? 11.492 6.16 5.742 1 94.06 97 SER A CA 1
ATOM 716 C C . SER A 1 97 ? 11.312 5.992 7.246 1 94.06 97 SER A C 1
ATOM 718 O O . SER A 1 97 ? 12.172 6.391 8.031 1 94.06 97 SER A O 1
ATOM 720 N N . TYR A 1 98 ? 10.211 5.445 7.594 1 97.19 98 TYR A N 1
ATOM 721 C CA . TYR A 1 98 ? 9.961 5.168 9.008 1 97.19 98 TYR A CA 1
ATOM 722 C C . TYR A 1 98 ? 9.477 3.736 9.203 1 97.19 98 TYR A C 1
ATOM 724 O O . TYR A 1 98 ? 9.039 3.086 8.25 1 97.19 98 TYR A O 1
ATOM 732 N N . ASN A 1 99 ? 9.664 3.256 10.438 1 97.69 99 ASN A N 1
ATOM 733 C CA . ASN A 1 99 ? 9.305 1.892 10.805 1 97.69 99 ASN A CA 1
ATOM 734 C C . ASN A 1 99 ? 7.906 1.829 11.414 1 97.69 99 ASN A C 1
ATOM 736 O O . ASN A 1 99 ? 7.566 2.631 12.289 1 97.69 99 ASN A O 1
ATOM 740 N N . TYR A 1 100 ? 7.09 0.86 10.945 1 98.56 100 TYR A N 1
ATOM 741 C CA . TYR A 1 100 ? 5.723 0.762 11.445 1 98.56 100 TYR A CA 1
ATOM 742 C C . TYR A 1 100 ? 5.152 -0.628 11.195 1 98.56 100 TYR A C 1
ATOM 744 O O . TYR A 1 100 ? 5.77 -1.448 10.516 1 98.56 100 TYR A O 1
ATOM 752 N N . ASN A 1 101 ? 4.098 -0.934 11.883 1 98.81 101 ASN A N 1
ATOM 753 C CA . ASN A 1 101 ? 3.27 -2.113 11.656 1 98.81 101 ASN A CA 1
ATOM 754 C C . ASN A 1 101 ? 1.869 -1.735 11.18 1 98.81 101 ASN A C 1
ATOM 756 O O . ASN A 1 101 ? 1.275 -0.782 11.688 1 98.81 101 ASN A O 1
ATOM 760 N N . ALA A 1 102 ? 1.397 -2.375 10.188 1 98.69 102 ALA A N 1
ATOM 761 C CA . ALA A 1 102 ? -0.003 -2.33 9.773 1 98.69 102 ALA A CA 1
ATOM 762 C C . ALA A 1 102 ? -0.735 -3.605 10.188 1 98.69 102 ALA A C 1
ATOM 764 O O . ALA A 1 102 ? -0.459 -4.684 9.656 1 98.69 102 ALA A O 1
ATOM 765 N N . LEU A 1 103 ? -1.688 -3.463 11.086 1 98.69 103 LEU A N 1
ATOM 766 C CA . LEU A 1 103 ? -2.299 -4.617 11.727 1 98.69 103 LEU A CA 1
ATOM 767 C C . LEU A 1 103 ? -3.762 -4.758 11.32 1 98.69 103 LEU A C 1
ATOM 769 O O . LEU A 1 103 ? -4.465 -3.758 11.164 1 98.69 103 LEU A O 1
ATOM 773 N N . GLN A 1 104 ? -4.121 -6.035 11.203 1 97.81 104 GLN A N 1
ATOM 774 C CA . GLN A 1 104 ? -5.504 -6.41 10.938 1 97.81 104 GLN A CA 1
ATOM 775 C C . GLN A 1 104 ? -6.02 -5.746 9.664 1 97.81 104 GLN A C 1
ATOM 777 O O . GLN A 1 104 ? -7.152 -5.266 9.625 1 97.81 104 GLN A O 1
ATOM 782 N N . CYS A 1 105 ? -5.195 -5.637 8.664 1 97.56 105 CYS A N 1
ATOM 783 C CA . CYS A 1 105 ? -5.633 -5.152 7.359 1 97.56 105 CYS A CA 1
ATOM 784 C C . CYS A 1 105 ? -6.723 -6.051 6.781 1 97.56 105 CYS A C 1
ATOM 786 O O . CYS A 1 105 ? -6.695 -7.266 6.977 1 97.56 105 CYS A O 1
ATOM 788 N N . GLY A 1 106 ? -7.707 -5.438 6.027 1 92.56 106 GLY A N 1
ATOM 789 C CA . GLY A 1 106 ? -8.82 -6.191 5.473 1 92.56 106 GLY A CA 1
ATOM 790 C C . GLY A 1 106 ? -9.992 -6.305 6.426 1 92.56 106 GLY A C 1
ATOM 791 O O . GLY A 1 106 ? -11.016 -6.906 6.086 1 92.56 106 GLY A O 1
ATOM 792 N N . THR A 1 107 ? -9.789 -5.758 7.652 1 94.38 107 THR A N 1
ATOM 793 C CA . THR A 1 107 ? -10.875 -5.785 8.625 1 94.38 107 THR A CA 1
ATOM 794 C C . THR A 1 107 ? -11.25 -4.371 9.055 1 94.38 107 THR A C 1
ATOM 796 O O . THR A 1 107 ? -10.539 -3.412 8.742 1 94.38 107 THR A O 1
ATOM 799 N N . TYR A 1 108 ? -12.375 -4.262 9.883 1 92.81 108 TYR A N 1
ATOM 800 C CA . TYR A 1 108 ? -12.82 -2.979 10.414 1 92.81 108 TYR A CA 1
ATOM 801 C C . TYR A 1 108 ? -11.914 -2.518 11.555 1 92.81 108 TYR A C 1
ATOM 803 O O . TYR A 1 108 ? -11.992 -1.364 11.984 1 92.81 108 TYR A O 1
ATOM 811 N N . SER A 1 109 ? -11.023 -3.393 12.023 1 96.12 109 SER A N 1
ATOM 812 C CA . SER A 1 109 ? -10.156 -3.078 13.148 1 96.12 109 SER A CA 1
ATOM 813 C C . SER A 1 109 ? -8.734 -2.777 12.695 1 96.12 109 SER A C 1
ATOM 815 O O . SER A 1 109 ? -7.801 -2.777 13.5 1 96.12 109 SER A O 1
ATOM 817 N N . ALA A 1 110 ? -8.617 -2.57 11.375 1 97.75 110 ALA A N 1
ATOM 818 C CA . ALA A 1 110 ? -7.301 -2.242 10.844 1 97.75 110 ALA A CA 1
ATOM 819 C C . ALA A 1 110 ? -6.688 -1.062 11.594 1 97.75 110 ALA A C 1
ATOM 821 O O . ALA A 1 110 ? -7.379 -0.093 11.914 1 97.75 110 ALA A O 1
ATOM 822 N N . ARG A 1 111 ? -5.363 -1.121 11.914 1 98.38 111 ARG A N 1
ATOM 823 C CA . ARG A 1 111 ? -4.711 -0.025 12.625 1 98.38 111 ARG A CA 1
ATOM 824 C C . ARG A 1 111 ? -3.225 0.036 12.289 1 98.38 111 ARG A C 1
ATOM 826 O O . ARG A 1 111 ? -2.625 -0.974 11.914 1 98.38 111 ARG A O 1
ATOM 833 N N . ILE A 1 112 ? -2.691 1.191 12.406 1 98.88 112 ILE A N 1
ATOM 834 C CA . ILE A 1 112 ? -1.27 1.456 12.203 1 98.88 112 ILE A CA 1
ATOM 835 C C . ILE A 1 112 ? -0.593 1.681 13.555 1 98.88 112 ILE A C 1
ATOM 837 O O . ILE A 1 112 ? -1.139 2.365 14.422 1 98.88 112 ILE A O 1
ATOM 841 N N . VAL A 1 113 ? 0.565 1.087 13.734 1 98.88 113 VAL A N 1
ATOM 842 C CA . VAL A 1 113 ? 1.396 1.33 14.914 1 98.88 113 VAL A CA 1
ATOM 843 C C . VAL A 1 113 ? 2.793 1.767 14.477 1 98.88 113 VAL A C 1
ATOM 845 O O . VAL A 1 113 ? 3.551 0.972 13.914 1 98.88 113 VAL A O 1
ATOM 848 N N . CYS A 1 114 ? 3.127 3.025 14.734 1 98.75 114 CYS A N 1
ATOM 849 C CA . CYS A 1 114 ? 4.484 3.488 14.477 1 98.75 114 CYS A CA 1
ATOM 850 C C . CYS A 1 114 ? 5.465 2.891 15.484 1 98.75 114 CYS A C 1
ATOM 852 O O . CYS A 1 114 ? 5.164 2.814 16.672 1 98.75 114 CYS A O 1
ATOM 854 N N . SER A 1 115 ? 6.543 2.463 14.977 1 98.19 115 SER A N 1
ATOM 855 C CA . SER A 1 115 ? 7.547 1.876 15.852 1 98.19 115 SER A CA 1
ATOM 856 C C . SER A 1 115 ? 8.266 2.947 16.672 1 98.19 115 SER A C 1
ATOM 858 O O . SER A 1 115 ? 8.312 4.113 16.266 1 98.19 115 SER A O 1
ATOM 860 N N . ASP A 1 116 ? 8.781 2.531 17.812 1 97.69 116 ASP A N 1
ATOM 861 C CA . ASP A 1 116 ? 9.5 3.48 18.656 1 97.69 116 ASP A CA 1
ATOM 862 C C . ASP A 1 116 ? 10.992 3.49 18.328 1 97.69 116 ASP A C 1
ATOM 864 O O . ASP A 1 116 ? 11.422 2.857 17.359 1 97.69 116 ASP A O 1
ATOM 868 N N . ALA A 1 117 ? 11.734 4.246 19.125 1 97.5 117 ALA A N 1
ATOM 869 C CA . ALA A 1 117 ? 13.148 4.504 18.859 1 97.5 117 ALA A CA 1
ATOM 870 C C . ALA A 1 117 ? 13.945 3.205 18.844 1 97.5 117 ALA A C 1
ATOM 872 O O . ALA A 1 117 ? 14.961 3.1 18.156 1 97.5 117 ALA A O 1
ATOM 873 N N . SER A 1 118 ? 13.555 2.166 19.625 1 97 118 SER A N 1
ATOM 874 C CA . SER A 1 118 ? 14.289 0.91 19.734 1 97 118 SER A CA 1
ATOM 875 C C . SER A 1 118 ? 14.289 0.153 18.406 1 97 118 SER A C 1
ATOM 877 O O . SER A 1 118 ? 15.062 -0.788 18.219 1 97 118 SER A O 1
ATOM 879 N N . SER A 1 119 ? 13.422 0.534 17.406 1 96.38 119 SER A N 1
ATOM 880 C CA . SER A 1 119 ? 13.312 -0.132 16.109 1 96.38 119 SER A CA 1
ATOM 881 C C . SER A 1 119 ? 14.328 0.432 15.117 1 96.38 119 SER A C 1
ATOM 883 O O . SER A 1 119 ? 14.445 -0.066 14 1 96.38 119 SER A O 1
ATOM 885 N N . TYR A 1 120 ? 15.023 1.417 15.531 1 96.5 120 TYR A N 1
ATOM 886 C CA . TYR A 1 120 ? 16.031 2.043 14.688 1 96.5 120 TYR A CA 1
ATOM 887 C C . TYR A 1 120 ? 17.438 1.734 15.195 1 96.5 120 TYR A C 1
ATOM 889 O O . TYR A 1 120 ? 17.609 1.41 16.375 1 96.5 120 TYR A O 1
ATOM 897 N N . ASP A 1 121 ? 18.391 1.832 14.211 1 94.75 121 ASP A N 1
ATOM 898 C CA . ASP A 1 121 ? 19.766 1.714 14.641 1 94.75 121 ASP A CA 1
ATOM 899 C C . ASP A 1 121 ? 20.125 2.785 15.672 1 94.75 121 ASP A C 1
ATOM 901 O O . ASP A 1 121 ? 19.703 3.939 15.539 1 94.75 121 ASP A O 1
ATOM 905 N N . ALA A 1 122 ? 20.953 2.424 16.609 1 94.44 122 ALA A N 1
ATOM 906 C CA . ALA A 1 122 ? 21.297 3.33 17.703 1 94.44 122 ALA A CA 1
ATOM 907 C C . ALA A 1 122 ? 22.031 4.562 17.188 1 94.44 122 ALA A C 1
ATOM 909 O O . ALA A 1 122 ? 21.922 5.645 17.766 1 94.44 122 ALA A O 1
ATOM 910 N N . ASP A 1 123 ? 22.734 4.406 16.047 1 95.06 123 ASP A N 1
ATOM 911 C CA . ASP A 1 123 ? 23.547 5.512 15.547 1 95.06 123 ASP A CA 1
ATOM 912 C C . ASP A 1 123 ? 22.812 6.27 14.445 1 95.06 123 ASP A C 1
ATOM 914 O O . ASP A 1 123 ? 23.391 7.172 13.828 1 95.06 123 ASP A O 1
ATOM 918 N N . TYR A 1 124 ? 21.562 5.871 14.188 1 94.62 124 TYR A N 1
ATOM 919 C CA . TYR A 1 124 ? 20.812 6.605 13.18 1 94.62 124 TYR A CA 1
ATOM 920 C C . TYR A 1 124 ? 20.453 8 13.672 1 94.62 124 TYR A C 1
ATOM 922 O O . TYR A 1 124 ? 19.672 8.148 14.617 1 94.62 124 TYR A O 1
ATOM 930 N N . GLU A 1 125 ? 20.891 9.078 13.031 1 95.62 125 GLU A N 1
ATOM 931 C CA . GLU A 1 125 ? 20.859 10.461 13.508 1 95.62 125 GLU A CA 1
ATOM 932 C C . GLU A 1 125 ? 19.453 11.047 13.43 1 95.62 125 GLU A C 1
ATOM 934 O O . GLU A 1 125 ? 19.125 11.961 14.18 1 95.62 125 GLU A O 1
ATOM 939 N N . TYR A 1 126 ? 18.578 10.445 12.609 1 97.06 126 TYR A N 1
ATOM 940 C CA . TYR A 1 126 ? 17.328 11.148 12.32 1 97.06 126 TYR A CA 1
ATOM 941 C C . TYR A 1 126 ? 16.125 10.297 12.711 1 97.06 126 TYR A C 1
ATOM 943 O O . TYR A 1 126 ? 15.086 10.336 12.047 1 97.06 126 TYR A O 1
ATOM 951 N N . THR A 1 127 ? 16.328 9.586 13.805 1 97.62 127 THR A N 1
ATOM 952 C CA . THR A 1 127 ? 15.273 8.758 14.383 1 97.62 127 THR A CA 1
ATOM 953 C C . THR A 1 127 ? 14.047 9.602 14.727 1 97.62 127 THR A C 1
ATOM 955 O O . THR A 1 127 ? 12.922 9.219 14.422 1 97.62 127 THR A O 1
ATOM 958 N N . ASP A 1 128 ? 14.297 10.781 15.266 1 98 128 ASP A N 1
ATOM 959 C CA . ASP A 1 128 ? 13.188 11.648 15.664 1 98 128 ASP A CA 1
ATOM 960 C C . ASP A 1 128 ? 12.391 12.117 14.453 1 98 128 ASP A C 1
ATOM 962 O O . ASP A 1 128 ? 11.164 12.18 14.5 1 98 128 ASP A O 1
ATOM 966 N N . CYS A 1 129 ? 13.086 12.43 13.398 1 97.88 129 CYS A N 1
ATOM 967 C CA . CYS A 1 129 ? 12.422 12.836 12.164 1 97.88 129 CYS A CA 1
ATOM 968 C C . CYS A 1 129 ? 11.547 11.719 11.625 1 97.88 129 CYS A C 1
ATOM 970 O O . CYS A 1 129 ? 10.375 11.938 11.312 1 97.88 129 CYS A O 1
ATOM 972 N N . ALA A 1 130 ? 12.125 10.492 11.586 1 97.75 130 ALA A N 1
ATOM 973 C CA . ALA A 1 130 ? 11.406 9.328 11.07 1 97.75 130 ALA A CA 1
ATOM 974 C C . ALA A 1 130 ? 10.156 9.047 11.898 1 97.75 130 ALA A C 1
ATOM 976 O O . ALA A 1 130 ? 9.07 8.852 11.344 1 97.75 130 ALA A O 1
ATOM 977 N N . MET A 1 131 ? 10.281 9.07 13.188 1 98.44 131 MET A N 1
ATOM 978 C CA . MET A 1 131 ? 9.156 8.781 14.07 1 98.44 131 MET A CA 1
ATOM 979 C C . MET A 1 131 ? 8.078 9.852 13.953 1 98.44 131 MET A C 1
ATOM 981 O O . MET A 1 131 ? 6.887 9.539 13.969 1 98.44 131 MET A O 1
ATOM 985 N N . ALA A 1 132 ? 8.484 11.117 13.867 1 98.56 132 ALA A N 1
ATOM 986 C CA . ALA A 1 132 ? 7.523 12.203 13.727 1 98.56 132 ALA A CA 1
ATOM 987 C C . ALA A 1 132 ? 6.754 12.094 12.414 1 98.56 132 ALA A C 1
ATOM 989 O O . ALA A 1 132 ? 5.539 12.312 12.383 1 98.56 132 ALA A O 1
ATOM 990 N N . MET A 1 133 ? 7.457 11.742 11.328 1 98.19 133 MET A N 1
ATOM 991 C CA . MET A 1 133 ? 6.797 11.617 10.031 1 98.19 133 MET A CA 1
ATOM 992 C C . MET A 1 133 ? 5.832 10.438 10.031 1 98.19 133 MET A C 1
ATOM 994 O O . MET A 1 133 ? 4.754 10.508 9.438 1 98.19 133 MET A O 1
ATOM 998 N N . CYS A 1 134 ? 6.25 9.359 10.695 1 98.44 134 CYS A N 1
ATOM 999 C CA . CYS A 1 134 ? 5.332 8.242 10.852 1 98.44 134 CYS A CA 1
ATOM 1000 C C . CYS A 1 134 ? 4.047 8.688 11.539 1 98.44 134 CYS A C 1
ATOM 1002 O O . CYS A 1 134 ? 2.951 8.32 11.117 1 98.44 134 CYS A O 1
ATOM 1004 N N . ALA A 1 135 ? 4.188 9.445 12.609 1 98.75 135 ALA A N 1
ATOM 1005 C CA . ALA A 1 135 ? 3.033 9.914 13.367 1 98.75 135 ALA A CA 1
ATOM 1006 C C . ALA A 1 135 ? 2.121 10.781 12.5 1 98.75 135 ALA A C 1
ATOM 1008 O O . ALA A 1 135 ? 0.895 10.672 12.578 1 98.75 135 ALA A O 1
ATOM 1009 N N . CYS A 1 136 ? 2.711 11.664 11.672 1 98.62 136 CYS A N 1
ATOM 1010 C CA . CYS A 1 136 ? 1.926 12.516 10.781 1 98.62 136 CYS A CA 1
ATOM 1011 C C . CYS A 1 136 ? 1.137 11.68 9.781 1 98.62 136 CYS A C 1
ATOM 1013 O O . CYS A 1 136 ? -0.058 11.906 9.586 1 98.62 136 CYS A O 1
ATOM 1015 N N . ASP A 1 137 ? 1.784 10.719 9.195 1 98.19 137 ASP A N 1
ATOM 1016 C CA . ASP A 1 137 ? 1.151 9.898 8.172 1 98.19 137 ASP A CA 1
ATOM 1017 C C . ASP A 1 137 ? 0.083 8.992 8.773 1 98.19 137 ASP A C 1
ATOM 1019 O O . ASP A 1 137 ? -0.984 8.805 8.188 1 98.19 137 ASP A O 1
ATOM 1023 N N . LYS A 1 138 ? 0.401 8.453 9.906 1 98.81 138 LYS A N 1
ATOM 1024 C CA . LYS A 1 138 ? -0.606 7.676 10.617 1 98.81 138 LYS A CA 1
ATOM 1025 C C . LYS A 1 138 ? -1.852 8.516 10.898 1 98.81 138 LYS A C 1
ATOM 1027 O O . LYS A 1 138 ? -2.973 8.078 10.617 1 98.81 138 LYS A O 1
ATOM 1032 N N . ALA A 1 139 ? -1.653 9.672 11.438 1 98.81 139 ALA A N 1
ATOM 1033 C CA . ALA A 1 139 ? -2.777 10.547 11.758 1 98.81 139 ALA A CA 1
ATOM 1034 C C . ALA A 1 139 ? -3.578 10.891 10.5 1 98.81 139 ALA A C 1
ATOM 1036 O O . ALA A 1 139 ? -4.812 10.914 10.531 1 98.81 139 ALA A O 1
ATOM 1037 N N . GLY A 1 140 ? -2.889 11.234 9.438 1 98.44 140 GLY A N 1
ATOM 1038 C CA . GLY A 1 140 ? -3.566 11.508 8.188 1 98.44 140 GLY A CA 1
ATOM 1039 C C . GLY A 1 140 ? -4.402 10.336 7.691 1 98.44 140 GLY A C 1
ATOM 1040 O O . GLY A 1 140 ? -5.574 10.508 7.352 1 98.44 140 GLY A O 1
ATOM 1041 N N . ALA A 1 141 ? -3.83 9.141 7.664 1 98.25 141 ALA A N 1
ATOM 1042 C CA . ALA A 1 141 ? -4.527 7.953 7.184 1 98.25 141 ALA A CA 1
ATOM 1043 C C . ALA A 1 141 ? -5.738 7.633 8.055 1 98.25 141 ALA A C 1
ATOM 1045 O O . ALA A 1 141 ? -6.797 7.266 7.543 1 98.25 141 ALA A O 1
ATOM 1046 N N . GLU A 1 142 ? -5.574 7.75 9.336 1 98.69 142 GLU A N 1
ATOM 1047 C CA . GLU A 1 142 ? -6.684 7.512 10.258 1 98.69 142 GLU A CA 1
ATOM 1048 C C . GLU A 1 142 ? -7.805 8.523 10.047 1 98.69 142 GLU A C 1
ATOM 1050 O O . GLU A 1 142 ? -8.984 8.188 10.164 1 98.69 142 GLU A O 1
ATOM 1055 N N . CYS A 1 143 ? -7.406 9.75 9.773 1 98.81 143 CYS A N 1
ATOM 1056 C CA . CYS A 1 143 ? -8.391 10.781 9.469 1 98.81 143 CYS A CA 1
ATOM 1057 C C . CYS A 1 143 ? -9.18 10.422 8.211 1 98.81 143 CYS A C 1
ATOM 1059 O O . CYS A 1 143 ? -10.406 10.523 8.195 1 98.81 143 CYS A O 1
ATOM 1061 N N . PHE A 1 144 ? -8.531 10.016 7.148 1 98.31 144 PHE A N 1
ATOM 1062 C CA . PHE A 1 144 ? -9.195 9.578 5.93 1 98.31 144 PHE A CA 1
ATOM 1063 C C . PHE A 1 144 ? -10.125 8.398 6.207 1 98.31 144 PHE A C 1
ATOM 1065 O O . PHE A 1 144 ? -11.227 8.32 5.66 1 98.31 144 PHE A O 1
ATOM 1072 N N . GLN A 1 145 ? -9.617 7.488 7.016 1 97.62 145 GLN A N 1
ATOM 1073 C CA . GLN A 1 145 ? -10.445 6.348 7.387 1 97.62 145 GLN A CA 1
ATOM 1074 C C . GLN A 1 145 ? -11.734 6.797 8.078 1 97.62 145 GLN A C 1
ATOM 1076 O O . GLN A 1 145 ? -12.82 6.328 7.738 1 97.62 145 GLN A O 1
ATOM 1081 N N . ARG A 1 146 ? -11.594 7.688 8.984 1 97.94 146 ARG A N 1
ATOM 1082 C CA . ARG A 1 146 ? -12.719 8.188 9.766 1 97.94 146 ARG A CA 1
ATOM 1083 C C . ARG A 1 146 ? -13.773 8.82 8.867 1 97.94 146 ARG A C 1
ATOM 1085 O O . ARG A 1 146 ? -14.977 8.633 9.078 1 97.94 146 ARG A O 1
ATOM 1092 N N . TYR A 1 147 ? -13.328 9.531 7.859 1 98.19 147 TYR A N 1
ATOM 1093 C CA . TYR A 1 147 ? -14.281 10.336 7.105 1 98.19 147 TYR A CA 1
ATOM 1094 C C . TYR A 1 147 ? -14.523 9.742 5.723 1 98.19 147 TYR A C 1
ATOM 1096 O O . TYR A 1 147 ? -15.055 10.406 4.836 1 98.19 147 TYR A O 1
ATOM 1104 N N . ARG A 1 148 ? -14.125 8.492 5.566 1 96.69 148 ARG A N 1
ATOM 1105 C CA . ARG A 1 148 ? -14.398 7.805 4.309 1 96.69 148 ARG A CA 1
ATOM 1106 C C . ARG A 1 148 ? -15.898 7.73 4.039 1 96.69 148 ARG A C 1
ATOM 1108 O O . ARG A 1 148 ? -16.344 7.91 2.9 1 96.69 148 ARG A O 1
ATOM 1115 N N . PRO A 1 149 ? -16.797 7.531 5.094 1 96.31 149 PRO A N 1
ATOM 1116 C CA . PRO A 1 149 ? -18.25 7.426 4.844 1 96.31 149 PRO A CA 1
ATOM 1117 C C . PRO A 1 149 ? -18.844 8.727 4.312 1 96.31 149 PRO A C 1
ATOM 1119 O O . PRO A 1 149 ? -19.922 8.703 3.695 1 96.31 149 PRO A O 1
ATOM 1122 N N . THR A 1 150 ? -18.203 9.898 4.504 1 97.75 150 THR A N 1
ATOM 1123 C CA . THR A 1 150 ? -18.766 11.18 4.094 1 97.75 150 THR A CA 1
ATOM 1124 C C . THR A 1 150 ? -17.984 11.758 2.918 1 97.75 150 THR A C 1
ATOM 1126 O O . THR A 1 150 ? -18.141 12.938 2.59 1 97.75 150 THR A O 1
ATOM 1129 N N . TYR A 1 151 ? -17.062 10.938 2.342 1 97.75 151 TYR A N 1
ATOM 1130 C CA . TYR A 1 151 ? -16.328 11.352 1.149 1 97.75 151 TYR A CA 1
ATOM 1131 C C . TYR A 1 151 ? -17.281 11.875 0.081 1 97.75 151 TYR A C 1
ATOM 1133 O O . TYR A 1 151 ? -18.312 11.258 -0.192 1 97.75 151 TYR A O 1
ATOM 1141 N N . ASN A 1 152 ? -16.984 13.039 -0.505 1 98.25 152 ASN A N 1
ATOM 1142 C CA . ASN A 1 152 ? -17.828 13.703 -1.489 1 98.25 152 ASN A CA 1
ATOM 1143 C C . ASN A 1 152 ? -17.188 13.711 -2.871 1 98.25 152 ASN A C 1
ATOM 1145 O O . ASN A 1 152 ? -16.25 14.484 -3.121 1 98.25 152 ASN A O 1
ATOM 1149 N N . ASP A 1 153 ? -17.734 12.969 -3.795 1 96.5 153 ASP A N 1
ATOM 1150 C CA . ASP A 1 153 ? -17.188 12.852 -5.145 1 96.5 153 ASP A CA 1
ATOM 1151 C C . ASP A 1 153 ? -17.188 14.203 -5.852 1 96.5 153 ASP A C 1
ATOM 1153 O O . ASP A 1 153 ? -16.375 14.43 -6.762 1 96.5 153 ASP A O 1
ATOM 1157 N N . GLY A 1 154 ? -18.016 15.047 -5.426 1 97.19 154 GLY A N 1
ATOM 1158 C CA . GLY A 1 154 ? -18.125 16.359 -6.047 1 97.19 154 GLY A CA 1
ATOM 1159 C C . GLY A 1 154 ? -16.891 17.219 -5.848 1 97.19 154 GLY A C 1
ATOM 1160 O O . GLY A 1 154 ? -16.703 18.234 -6.539 1 97.19 154 GLY A O 1
ATOM 1161 N N . TYR A 1 155 ? -16.094 16.812 -4.891 1 97.94 155 TYR A N 1
ATOM 1162 C CA . TYR A 1 155 ? -14.914 17.625 -4.594 1 97.94 155 TYR A CA 1
ATOM 1163 C C . TYR A 1 155 ? -13.656 17 -5.18 1 97.94 155 TYR A C 1
ATOM 1165 O O . TYR A 1 155 ? -12.555 17.5 -4.984 1 97.94 155 TYR A O 1
ATOM 1173 N N . LYS A 1 156 ? -13.758 15.875 -5.879 1 96.44 156 LYS A N 1
ATOM 1174 C CA . LYS A 1 156 ? -12.633 15.281 -6.586 1 96.44 156 LYS A CA 1
ATOM 1175 C C . LYS A 1 156 ? -12.078 16.234 -7.645 1 96.44 156 LYS A C 1
ATOM 1177 O O . LYS A 1 156 ? -12.844 16.875 -8.375 1 96.44 156 LYS A O 1
ATOM 1182 N N . SER A 1 157 ? -10.766 16.297 -7.723 1 95.5 157 SER A N 1
ATOM 1183 C CA . SER A 1 157 ? -10.094 17.141 -8.703 1 95.5 157 SER A CA 1
ATOM 1184 C C . SER A 1 157 ? -10.68 18.562 -8.703 1 95.5 157 SER A C 1
ATOM 1186 O O . SER A 1 157 ? -11.031 19.078 -9.758 1 95.5 157 SER A O 1
ATOM 1188 N N . TYR A 1 158 ? -10.766 19.062 -7.562 1 96.19 158 TYR A N 1
ATOM 1189 C CA . TYR A 1 158 ? -11.398 20.359 -7.352 1 96.19 158 TYR A CA 1
ATOM 1190 C C . TYR A 1 158 ? -10.523 21.484 -7.898 1 96.19 158 TYR A C 1
ATOM 1192 O O . TYR A 1 158 ? -9.297 21.438 -7.785 1 96.19 158 TYR A O 1
ATOM 1200 N N . ASP A 1 159 ? -11.18 22.562 -8.469 1 94.38 159 ASP A N 1
ATOM 1201 C CA . ASP A 1 159 ? -10.477 23.75 -8.945 1 94.38 159 ASP A CA 1
ATOM 1202 C C . ASP A 1 159 ? -9.953 24.578 -7.781 1 94.38 159 ASP A C 1
ATOM 1204 O O . ASP A 1 159 ? -10.703 25.375 -7.203 1 94.38 159 ASP A O 1
ATOM 1208 N N . LYS A 1 160 ? -8.75 24.578 -7.562 1 94.12 160 LYS A N 1
ATOM 1209 C CA . LYS A 1 160 ? -8.18 25.219 -6.375 1 94.12 160 LYS A CA 1
ATOM 1210 C C . LYS A 1 160 ? -8.172 26.734 -6.512 1 94.12 160 LYS A C 1
ATOM 1212 O O . LYS A 1 160 ? -8.016 27.453 -5.52 1 94.12 160 LYS A O 1
ATOM 1217 N N . ASP A 1 161 ? -8.297 27.219 -7.742 1 93.81 161 ASP A N 1
ATOM 1218 C CA . ASP A 1 161 ? -8.398 28.656 -7.922 1 93.81 161 ASP A CA 1
ATOM 1219 C C . ASP A 1 161 ? -9.625 29.219 -7.199 1 93.81 161 ASP A C 1
ATOM 1221 O O . ASP A 1 161 ? -9.719 30.422 -6.953 1 93.81 161 ASP A O 1
ATOM 1225 N N . SER A 1 162 ? -10.539 28.344 -6.883 1 94.75 162 SER A N 1
ATOM 1226 C CA . SER A 1 162 ? -11.773 28.75 -6.223 1 94.75 162 SER A CA 1
ATOM 1227 C C . SER A 1 162 ? -11.602 28.781 -4.707 1 94.75 162 SER A C 1
ATOM 1229 O O . SER A 1 162 ? -12.539 29.125 -3.98 1 94.75 162 SER A O 1
ATOM 1231 N N . CYS A 1 163 ? -10.445 28.406 -4.266 1 96.88 163 CYS A N 1
ATOM 1232 C CA . CYS A 1 163 ? -10.211 28.312 -2.826 1 96.88 163 CYS A CA 1
ATOM 1233 C C . CYS A 1 163 ? -9.828 29.672 -2.25 1 96.88 163 CYS A C 1
ATOM 1235 O O . CYS A 1 163 ? -8.953 30.359 -2.789 1 96.88 163 CYS A O 1
ATOM 1237 N N . MET B 1 1 ? -63.656 13.438 -18.75 1 27.45 1 MET B N 1
ATOM 1238 C CA . MET B 1 1 ? -63.125 12.164 -18.25 1 27.45 1 MET B CA 1
ATOM 1239 C C . MET B 1 1 ? -61.594 12.156 -18.281 1 27.45 1 MET B C 1
ATOM 1241 O O . MET B 1 1 ? -61 12.016 -19.344 1 27.45 1 MET B O 1
ATOM 1245 N N . LYS B 1 2 ? -61 13.008 -17.406 1 30.75 2 LYS B N 1
ATOM 1246 C CA . LYS B 1 2 ? -59.594 13.328 -17.156 1 30.75 2 LYS B CA 1
ATOM 1247 C C . LYS B 1 2 ? -58.812 12.07 -16.812 1 30.75 2 LYS B C 1
ATOM 1249 O O . LYS B 1 2 ? -59.188 11.32 -15.906 1 30.75 2 LYS B O 1
ATOM 1254 N N . SER B 1 3 ? -58.219 11.453 -17.797 1 27.98 3 SER B N 1
ATOM 1255 C CA . SER B 1 3 ? -57.344 10.281 -17.656 1 27.98 3 SER B CA 1
ATOM 1256 C C . SER B 1 3 ? -56.281 10.516 -16.594 1 27.98 3 SER B C 1
ATOM 1258 O O . SER B 1 3 ? -55.625 11.562 -16.578 1 27.98 3 SER B O 1
ATOM 1260 N N . LEU B 1 4 ? -56.469 9.922 -15.406 1 28.81 4 LEU B N 1
ATOM 1261 C CA . LEU B 1 4 ? -55.625 9.797 -14.234 1 28.81 4 LEU B CA 1
ATOM 1262 C C . LEU B 1 4 ? -54.281 9.211 -14.617 1 28.81 4 LEU B C 1
ATOM 1264 O O . LEU B 1 4 ? -54.188 8.078 -15.102 1 28.81 4 LEU B O 1
ATOM 1268 N N . ALA B 1 5 ? -53.406 10.023 -15.188 1 26.91 5 ALA B N 1
ATOM 1269 C CA . ALA B 1 5 ? -52 9.656 -15.398 1 26.91 5 ALA B CA 1
ATOM 1270 C C . ALA B 1 5 ? -51.375 9.109 -14.117 1 26.91 5 ALA B C 1
ATOM 1272 O O . ALA B 1 5 ? -51.406 9.766 -13.07 1 26.91 5 ALA B O 1
ATOM 1273 N N . TYR B 1 6 ? -51.594 7.785 -13.797 1 23.81 6 TYR B N 1
ATOM 1274 C CA . TYR B 1 6 ? -50.906 7.051 -12.742 1 23.81 6 TYR B CA 1
ATOM 1275 C C . TYR B 1 6 ? -49.375 7.23 -12.844 1 23.81 6 TYR B C 1
ATOM 1277 O O . TYR B 1 6 ? -48.781 6.848 -13.852 1 23.81 6 TYR B O 1
ATOM 1285 N N . PHE B 1 7 ? -48.875 8.383 -12.438 1 24.81 7 PHE B N 1
ATOM 1286 C CA . PHE B 1 7 ? -47.406 8.492 -12.266 1 24.81 7 PHE B CA 1
ATOM 1287 C C . PHE B 1 7 ? -46.906 7.434 -11.305 1 24.81 7 PHE B C 1
ATOM 1289 O O . PHE B 1 7 ? -47.281 7.418 -10.133 1 24.81 7 PHE B O 1
ATOM 1296 N N . ALA B 1 8 ? -46.812 6.184 -11.789 1 22.45 8 ALA B N 1
ATOM 1297 C CA . ALA B 1 8 ? -46.156 5.164 -10.984 1 22.45 8 ALA B CA 1
ATOM 1298 C C . ALA B 1 8 ? -44.781 5.637 -10.539 1 22.45 8 ALA B C 1
ATOM 1300 O O . ALA B 1 8 ? -43.906 5.973 -11.375 1 22.45 8 ALA B O 1
ATOM 1301 N N . CYS B 1 9 ? -44.688 6.25 -9.398 1 23.02 9 CYS B N 1
ATOM 1302 C CA . CYS B 1 9 ? -43.469 6.535 -8.664 1 23.02 9 CYS B CA 1
ATOM 1303 C C . CYS B 1 9 ? -42.625 5.27 -8.484 1 23.02 9 CYS B C 1
ATOM 1305 O O . CYS B 1 9 ? -43.094 4.305 -7.871 1 23.02 9 CYS B O 1
ATOM 1307 N N . PHE B 1 10 ? -42 4.816 -9.594 1 23.39 10 PHE B N 1
ATOM 1308 C CA . PHE B 1 10 ? -41 3.756 -9.367 1 23.39 10 PHE B CA 1
ATOM 1309 C C . PHE B 1 10 ? -40.062 4.125 -8.227 1 23.39 10 PHE B C 1
ATOM 1311 O O . PHE B 1 10 ? -39.344 5.109 -8.312 1 23.39 10 PHE B O 1
ATOM 1318 N N . ALA B 1 11 ? -40.531 3.812 -6.977 1 25.11 11 ALA B N 1
ATOM 1319 C CA . ALA B 1 11 ? -39.594 3.85 -5.836 1 25.11 11 ALA B CA 1
ATOM 1320 C C . ALA B 1 11 ? -38.312 3.088 -6.137 1 25.11 11 ALA B C 1
ATOM 1322 O O . ALA B 1 11 ? -38.344 1.871 -6.336 1 25.11 11 ALA B O 1
ATOM 1323 N N . VAL B 1 12 ? -37.406 3.732 -6.836 1 25.36 12 VAL B N 1
ATOM 1324 C CA . VAL B 1 12 ? -36.062 3.152 -6.859 1 25.36 12 VAL B CA 1
ATOM 1325 C C . VAL B 1 12 ? -35.625 2.838 -5.438 1 25.36 12 VAL B C 1
ATOM 1327 O O . VAL B 1 12 ? -35.469 3.742 -4.613 1 25.36 12 VAL B O 1
ATOM 1330 N N . LEU B 1 13 ? -36.125 1.783 -4.895 1 26.8 13 LEU B N 1
ATOM 1331 C CA . LEU B 1 13 ? -35.5 1.279 -3.668 1 26.8 13 LEU B CA 1
ATOM 1332 C C . LEU B 1 13 ? -34 1.166 -3.818 1 26.8 13 LEU B C 1
ATOM 1334 O O . LEU B 1 13 ? -33.5 0.282 -4.523 1 26.8 13 LEU B O 1
ATOM 1338 N N . VAL B 1 14 ? -33.344 2.268 -3.939 1 27.22 14 VAL B N 1
ATOM 1339 C CA . VAL B 1 14 ? -31.891 2.199 -3.725 1 27.22 14 VAL B CA 1
ATOM 1340 C C . VAL B 1 14 ? -31.609 1.594 -2.352 1 27.22 14 VAL B C 1
ATOM 1342 O O . VAL B 1 14 ? -31.828 2.236 -1.323 1 27.22 14 VAL B O 1
ATOM 1345 N N . THR B 1 15 ? -32.062 0.428 -2.113 1 29.91 15 THR B N 1
ATOM 1346 C CA . THR B 1 15 ? -31.453 -0.212 -0.955 1 29.91 15 THR B CA 1
ATOM 1347 C C . THR B 1 15 ? -29.938 -0.068 -1.002 1 29.91 15 THR B C 1
ATOM 1349 O O . THR B 1 15 ? -29.266 -0.707 -1.821 1 29.91 15 THR B O 1
ATOM 1352 N N . GLY B 1 16 ? -29.438 1.116 -1.062 1 29.84 16 GLY B N 1
ATOM 1353 C CA . GLY B 1 16 ? -27.984 1.264 -0.981 1 29.84 16 GLY B CA 1
ATOM 1354 C C . GLY B 1 16 ? -27.359 0.364 0.063 1 29.84 16 GLY B C 1
ATOM 1355 O O . GLY B 1 16 ? -27.516 0.584 1.265 1 29.84 16 GLY B O 1
ATOM 1356 N N . CYS B 1 17 ? -27.328 -0.939 -0.095 1 30.33 17 CYS B N 1
ATOM 1357 C CA . CYS B 1 17 ? -26.484 -1.804 0.71 1 30.33 17 CYS B CA 1
ATOM 1358 C C . CYS B 1 17 ? -25.109 -1.161 0.938 1 30.33 17 CYS B C 1
ATOM 1360 O O . CYS B 1 17 ? -24.422 -0.818 -0.02 1 30.33 17 CYS B O 1
ATOM 1362 N N . MET B 1 18 ? -24.859 -0.349 1.868 1 31.67 18 MET B N 1
ATOM 1363 C CA . MET B 1 18 ? -23.578 0.176 2.332 1 31.67 18 MET B CA 1
ATOM 1364 C C . MET B 1 18 ? -22.5 -0.904 2.293 1 31.67 18 MET B C 1
ATOM 1366 O O . MET B 1 18 ? -22.312 -1.637 3.266 1 31.67 18 MET B O 1
ATOM 1370 N N . THR B 1 19 ? -22.531 -1.904 1.396 1 34.22 19 THR B N 1
ATOM 1371 C CA . THR B 1 19 ? -21.438 -2.867 1.336 1 34.22 19 THR B CA 1
ATOM 1372 C C . THR B 1 19 ? -20.078 -2.154 1.3 1 34.22 19 THR B C 1
ATOM 1374 O O . THR B 1 19 ? -19.969 -1.051 0.762 1 34.22 19 THR B O 1
ATOM 1377 N N . MET B 1 20 ? -19.375 -2.119 2.348 1 36.69 20 MET B N 1
ATOM 1378 C CA . MET B 1 20 ? -17.969 -1.7 2.279 1 36.69 20 MET B CA 1
ATOM 1379 C C . MET B 1 20 ? -17.344 -2.1 0.946 1 36.69 20 MET B C 1
ATOM 1381 O O . MET B 1 20 ? -17.531 -3.229 0.486 1 36.69 20 MET B O 1
ATOM 1385 N N . PRO B 1 21 ? -17.25 -1.244 0.034 1 41.31 21 PRO B N 1
ATOM 1386 C CA . PRO B 1 21 ? -16.547 -1.639 -1.189 1 41.31 21 PRO B CA 1
ATOM 1387 C C . PRO B 1 21 ? -15.391 -2.605 -0.924 1 41.31 21 PRO B C 1
ATOM 1389 O O . PRO B 1 21 ? -14.641 -2.426 0.038 1 41.31 21 PRO B O 1
ATOM 1392 N N . GLN B 1 22 ? -15.617 -3.922 -1.003 1 46.84 22 GLN B N 1
ATOM 1393 C CA . GLN B 1 22 ? -14.617 -4.965 -0.815 1 46.84 22 GLN B CA 1
ATOM 1394 C C . GLN B 1 22 ? -13.375 -4.695 -1.663 1 46.84 22 GLN B C 1
ATOM 1396 O O . GLN B 1 22 ? -13.484 -4.441 -2.863 1 46.84 22 GLN B O 1
ATOM 1401 N N . THR B 1 23 ? -12.297 -4.129 -1.054 1 56.31 23 THR B N 1
ATOM 1402 C CA . THR B 1 23 ? -10.984 -4.016 -1.676 1 56.31 23 THR B CA 1
ATOM 1403 C C . THR B 1 23 ? -10.594 -5.324 -2.357 1 56.31 23 THR B C 1
ATOM 1405 O O . THR B 1 23 ? -10.992 -6.406 -1.914 1 56.31 23 THR B O 1
ATOM 1408 N N . SER B 1 24 ? -10.016 -5.27 -3.66 1 72.31 24 SER B N 1
ATOM 1409 C CA . SER B 1 24 ? -9.594 -6.422 -4.453 1 72.31 24 SER B CA 1
ATOM 1410 C C . SER B 1 24 ? -8.312 -7.039 -3.898 1 72.31 24 SER B C 1
ATOM 1412 O O . SER B 1 24 ? -7.562 -6.379 -3.18 1 72.31 24 SER B O 1
ATOM 1414 N N . SER B 1 25 ? -8.211 -8.289 -4.012 1 87.81 25 SER B N 1
ATOM 1415 C CA . SER B 1 25 ? -6.98 -9.031 -3.75 1 87.81 25 SER B CA 1
ATOM 1416 C C . SER B 1 25 ? -5.777 -8.352 -4.398 1 87.81 25 SER B C 1
ATOM 1418 O O . SER B 1 25 ? -4.695 -8.297 -3.807 1 87.81 25 SER B O 1
ATOM 1420 N N . VAL B 1 26 ? -6.027 -7.715 -5.441 1 85.88 26 VAL B N 1
ATOM 1421 C CA . VAL B 1 26 ? -4.949 -7.055 -6.176 1 85.88 26 VAL B CA 1
ATOM 1422 C C . VAL B 1 26 ? -4.449 -5.848 -5.387 1 85.88 26 VAL B C 1
ATOM 1424 O O . VAL B 1 26 ? -3.24 -5.629 -5.277 1 85.88 26 VAL B O 1
ATOM 1427 N N . ALA B 1 27 ? -5.367 -5.07 -4.848 1 89.94 27 ALA B N 1
ATOM 1428 C CA . ALA B 1 27 ? -4.992 -3.904 -4.055 1 89.94 27 ALA B CA 1
ATOM 1429 C C . ALA B 1 27 ? -4.219 -4.316 -2.807 1 89.94 27 ALA B C 1
ATOM 1431 O O . ALA B 1 27 ? -3.205 -3.701 -2.467 1 89.94 27 ALA B O 1
ATOM 1432 N N . GLN B 1 28 ? -4.676 -5.352 -2.146 1 96.12 28 GLN B N 1
ATOM 1433 C CA . GLN B 1 28 ? -4 -5.824 -0.942 1 96.12 28 GLN B CA 1
ATOM 1434 C C . GLN B 1 28 ? -2.619 -6.379 -1.268 1 96.12 28 GLN B C 1
ATOM 1436 O O . GLN B 1 28 ? -1.677 -6.211 -0.49 1 96.12 28 GLN B O 1
ATOM 1441 N N . PHE B 1 29 ? -2.5 -7.051 -2.426 1 96.31 29 PHE B N 1
ATOM 1442 C CA . PHE B 1 29 ? -1.196 -7.496 -2.904 1 96.31 29 PHE B CA 1
ATOM 1443 C C . PHE B 1 29 ? -0.236 -6.32 -3.035 1 96.31 29 PHE B C 1
ATOM 1445 O O . PHE B 1 29 ? 0.922 -6.41 -2.621 1 96.31 29 PHE B O 1
ATOM 1452 N N . GLY B 1 30 ? -0.734 -5.234 -3.588 1 93.88 30 GLY B N 1
ATOM 1453 C CA . GLY B 1 30 ? 0.07 -4.031 -3.699 1 93.88 30 GLY B CA 1
ATOM 1454 C C . GLY B 1 30 ? 0.547 -3.504 -2.357 1 93.88 30 GLY B C 1
ATOM 1455 O O . GLY B 1 30 ? 1.688 -3.057 -2.23 1 93.88 30 GLY B O 1
ATOM 1456 N N . VAL B 1 31 ? -0.301 -3.523 -1.396 1 95.38 31 VAL B N 1
ATOM 1457 C CA . VAL B 1 31 ? 0.04 -3.066 -0.053 1 95.38 31 VAL B CA 1
ATOM 1458 C C . VAL B 1 31 ? 1.141 -3.951 0.529 1 95.38 31 VAL B C 1
ATOM 1460 O O . VAL B 1 31 ? 2.113 -3.449 1.098 1 95.38 31 VAL B O 1
ATOM 1463 N N . MET B 1 32 ? 1.022 -5.246 0.355 1 97.31 32 MET B N 1
ATOM 1464 C CA . MET B 1 32 ? 2.053 -6.168 0.825 1 97.31 32 MET B CA 1
ATOM 1465 C C . MET B 1 32 ? 3.398 -5.852 0.182 1 97.31 32 MET B C 1
ATOM 1467 O O . MET B 1 32 ? 4.426 -5.82 0.864 1 97.31 32 MET B O 1
ATOM 1471 N N . MET B 1 33 ? 3.344 -5.652 -1.13 1 96.19 33 MET B N 1
ATOM 1472 C CA . MET B 1 33 ? 4.57 -5.324 -1.852 1 96.19 33 MET B CA 1
ATOM 1473 C C . MET B 1 33 ? 5.18 -4.027 -1.322 1 96.19 33 MET B C 1
ATOM 1475 O O . MET B 1 33 ? 6.398 -3.93 -1.169 1 96.19 33 MET B O 1
ATOM 1479 N N . GLY B 1 34 ? 4.312 -3.068 -1.048 1 94.88 34 GLY B N 1
ATOM 1480 C CA . GLY B 1 34 ? 4.789 -1.81 -0.496 1 94.88 34 GLY B CA 1
ATOM 1481 C C . GLY B 1 34 ? 5.566 -1.981 0.797 1 94.88 34 GLY B C 1
ATOM 1482 O O . GLY B 1 34 ? 6.605 -1.352 0.992 1 94.88 34 GLY B O 1
ATOM 1483 N N . CYS B 1 35 ? 5.105 -2.781 1.646 1 96.62 35 CYS B N 1
ATOM 1484 C CA . CYS B 1 35 ? 5.773 -3.031 2.92 1 96.62 35 CYS B CA 1
ATOM 1485 C C . CYS B 1 35 ? 7.055 -3.828 2.715 1 96.62 35 CYS B C 1
ATOM 1487 O O . CYS B 1 35 ? 8.117 -3.441 3.209 1 96.62 35 CYS B O 1
ATOM 1489 N N . LEU B 1 36 ? 7 -4.898 1.936 1 97.31 36 LEU B N 1
ATOM 1490 C CA . LEU B 1 36 ? 8.117 -5.832 1.845 1 97.31 36 LEU B CA 1
ATOM 1491 C C . LEU B 1 36 ? 9.25 -5.246 1.008 1 97.31 36 LEU B C 1
ATOM 1493 O O . LEU B 1 36 ? 10.422 -5.5 1.281 1 97.31 36 LEU B O 1
ATOM 1497 N N . LEU B 1 37 ? 8.891 -4.531 -0.033 1 95.06 37 LEU B N 1
ATOM 1498 C CA . LEU B 1 37 ? 9.906 -4.027 -0.949 1 95.06 37 LEU B CA 1
ATOM 1499 C C . LEU B 1 37 ? 10.289 -2.592 -0.606 1 95.06 37 LEU B C 1
ATOM 1501 O O . LEU B 1 37 ? 11.234 -2.041 -1.181 1 95.06 37 LEU B O 1
ATOM 1505 N N . ASP B 1 38 ? 9.469 -2.029 0.287 1 91.88 38 ASP B N 1
ATOM 1506 C CA . ASP B 1 38 ? 9.688 -0.642 0.685 1 91.88 38 ASP B CA 1
ATOM 1507 C C . ASP B 1 38 ? 9.672 0.286 -0.527 1 91.88 38 ASP B C 1
ATOM 1509 O O . ASP B 1 38 ? 10.586 1.084 -0.718 1 91.88 38 ASP B O 1
ATOM 1513 N N . ILE B 1 39 ? 8.68 0.141 -1.361 1 88.5 39 ILE B N 1
ATOM 1514 C CA . ILE B 1 39 ? 8.43 0.974 -2.533 1 88.5 39 ILE B CA 1
ATOM 1515 C C . ILE B 1 39 ? 6.938 1.304 -2.621 1 88.5 39 ILE B C 1
ATOM 1517 O O . ILE B 1 39 ? 6.113 0.663 -1.968 1 88.5 39 ILE B O 1
ATOM 1521 N N . SER B 1 40 ? 6.641 2.355 -3.385 1 85 40 SER B N 1
ATOM 1522 C CA . SER B 1 40 ? 5.234 2.682 -3.582 1 85 40 SER B CA 1
ATOM 1523 C C . SER B 1 40 ? 4.543 1.646 -4.465 1 85 40 SER B C 1
ATOM 1525 O O . SER B 1 40 ? 5.195 0.971 -5.262 1 85 40 SER B O 1
ATOM 1527 N N . THR B 1 41 ? 3.264 1.56 -4.352 1 83.56 41 THR B N 1
ATOM 1528 C CA . THR B 1 41 ? 2.498 0.684 -5.23 1 83.56 41 THR B CA 1
ATOM 1529 C C . THR B 1 41 ? 2.615 1.139 -6.684 1 83.56 41 THR B C 1
ATOM 1531 O O . THR B 1 41 ? 2.588 0.316 -7.602 1 83.56 41 THR B O 1
ATOM 1534 N N . VAL B 1 42 ? 2.768 2.42 -6.832 1 80.69 42 VAL B N 1
ATOM 1535 C CA . VAL B 1 42 ? 2.947 2.967 -8.172 1 80.69 42 VAL B CA 1
ATOM 1536 C C . VAL B 1 42 ? 4.27 2.479 -8.758 1 80.69 42 VAL B C 1
ATOM 1538 O O . VAL B 1 42 ? 4.309 1.974 -9.883 1 80.69 42 VAL B O 1
ATOM 1541 N N . GLU B 1 43 ? 5.27 2.578 -7.988 1 86.69 43 GLU B N 1
ATOM 1542 C CA . GLU B 1 43 ? 6.578 2.088 -8.406 1 86.69 43 GLU B CA 1
ATOM 1543 C C . GLU B 1 43 ? 6.547 0.586 -8.68 1 86.69 43 GLU B C 1
ATOM 1545 O O . GLU B 1 43 ? 7.102 0.117 -9.672 1 86.69 43 GLU B O 1
ATOM 1550 N N . ALA B 1 44 ? 5.914 -0.151 -7.77 1 89.56 44 ALA B N 1
ATOM 1551 C CA . ALA B 1 44 ? 5.773 -1.592 -7.965 1 89.56 44 ALA B CA 1
ATOM 1552 C C . ALA B 1 44 ? 5.078 -1.901 -9.289 1 89.56 44 ALA B C 1
ATOM 1554 O O . ALA B 1 44 ? 5.516 -2.777 -10.039 1 89.56 44 ALA B O 1
ATOM 1555 N N . GLY B 1 45 ? 3.988 -1.23 -9.633 1 87.56 45 GLY B N 1
ATOM 1556 C CA . GLY B 1 45 ? 3.293 -1.422 -10.898 1 87.56 45 GLY B CA 1
ATOM 1557 C C . GLY B 1 45 ? 4.16 -1.131 -12.109 1 87.56 45 GLY B C 1
ATOM 1558 O O . GLY B 1 45 ? 4.172 -1.899 -13.07 1 87.56 45 GLY B O 1
ATOM 1559 N N . LEU B 1 46 ? 4.91 -0.067 -12.023 1 89.12 46 LEU B N 1
ATOM 1560 C CA . LEU B 1 46 ? 5.781 0.323 -13.125 1 89.12 46 LEU B CA 1
ATOM 1561 C C . LEU B 1 46 ? 6.898 -0.695 -13.32 1 89.12 46 LEU B C 1
ATOM 1563 O O . LEU B 1 46 ? 7.293 -0.978 -14.453 1 89.12 46 LEU B O 1
ATOM 1567 N N . ASP B 1 47 ? 7.379 -1.211 -12.266 1 94.06 47 ASP B N 1
ATOM 1568 C CA . ASP B 1 47 ? 8.516 -2.123 -12.328 1 94.06 47 ASP B CA 1
ATOM 1569 C C . ASP B 1 47 ? 8.078 -3.518 -12.766 1 94.06 47 ASP B C 1
ATOM 1571 O O . ASP B 1 47 ? 8.789 -4.188 -13.523 1 94.06 47 ASP B O 1
ATOM 1575 N N . TYR B 1 48 ? 6.918 -3.934 -12.328 1 96.12 48 TYR B N 1
ATOM 1576 C CA . TYR B 1 48 ? 6.664 -5.367 -12.445 1 96.12 48 TYR B CA 1
ATOM 1577 C C . TYR B 1 48 ? 5.59 -5.648 -13.492 1 96.12 48 TYR B C 1
ATOM 1579 O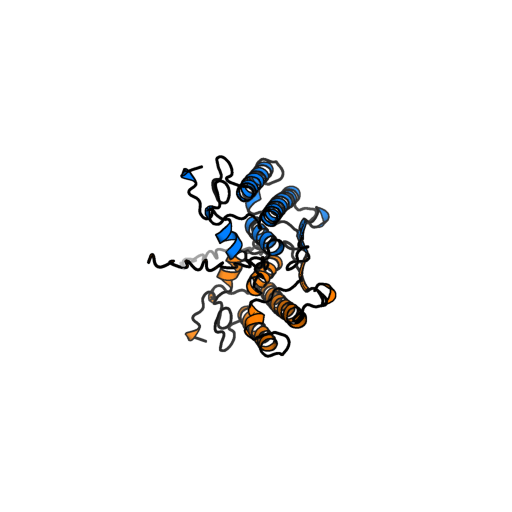 O . TYR B 1 48 ? 5.523 -6.754 -14.039 1 96.12 48 TYR B O 1
ATOM 1587 N N . ASN B 1 49 ? 4.699 -4.699 -13.664 1 92.75 49 ASN B N 1
ATOM 1588 C CA . ASN B 1 49 ? 3.717 -4.934 -14.719 1 92.75 49 ASN B CA 1
ATOM 1589 C C . ASN B 1 49 ? 4.375 -5.051 -16.094 1 92.75 49 ASN B C 1
ATOM 1591 O O . ASN B 1 49 ? 5.051 -4.125 -16.547 1 92.75 49 ASN B O 1
ATOM 1595 N N . GLY B 1 50 ? 4.199 -6.191 -16.734 1 96.31 50 GLY B N 1
ATOM 1596 C CA . GLY B 1 50 ? 4.773 -6.422 -18.047 1 96.31 50 GLY B CA 1
ATOM 1597 C C . GLY B 1 50 ? 6.223 -6.867 -17.984 1 96.31 50 GLY B C 1
ATOM 1598 O O . GLY B 1 50 ? 6.898 -6.938 -19.016 1 96.31 50 GLY B O 1
ATOM 1599 N N . TYR B 1 51 ? 6.684 -7.102 -16.812 1 98.25 51 TYR B N 1
ATOM 1600 C CA . TYR B 1 51 ? 8.047 -7.594 -16.688 1 98.25 51 TYR B CA 1
ATOM 1601 C C . TYR B 1 51 ? 8.172 -9.016 -17.219 1 98.25 51 TYR B C 1
ATOM 1603 O O . TYR B 1 51 ? 7.434 -9.906 -16.812 1 98.25 51 TYR B O 1
ATOM 1611 N N . GLY B 1 52 ? 9.078 -9.195 -18.094 1 98.5 52 GLY B N 1
ATOM 1612 C CA . GLY B 1 52 ? 9.344 -10.523 -18.625 1 98.5 52 GLY B CA 1
ATOM 1613 C C . GLY B 1 52 ? 8.133 -11.164 -19.281 1 98.5 52 GLY B C 1
ATOM 1614 O O . GLY B 1 52 ? 7.277 -10.469 -19.828 1 98.5 52 GLY B O 1
ATOM 1615 N N . CYS B 1 53 ? 8.086 -12.438 -19.312 1 98.56 53 CYS B N 1
ATOM 1616 C CA . CYS B 1 53 ? 7.086 -13.203 -20.047 1 98.56 53 CYS B CA 1
ATOM 1617 C C . CYS B 1 53 ? 5.855 -13.461 -19.188 1 98.56 53 CYS B C 1
ATOM 1619 O O . CYS B 1 53 ? 4.766 -13.695 -19.703 1 98.56 53 CYS B O 1
ATOM 1621 N N . TYR B 1 54 ? 6.035 -13.305 -17.875 1 98.25 54 TYR B N 1
ATOM 1622 C CA . TYR B 1 54 ? 4.93 -13.797 -17.062 1 98.25 54 TYR B CA 1
ATOM 1623 C C . TYR B 1 54 ? 4.297 -12.664 -16.25 1 98.25 54 TYR B C 1
ATOM 1625 O O . TYR B 1 54 ? 3.121 -12.734 -15.891 1 98.25 54 TYR B O 1
ATOM 1633 N N . CYS B 1 55 ? 5.105 -11.664 -15.867 1 98.06 55 CYS B N 1
ATOM 1634 C CA . CYS B 1 55 ? 4.52 -10.609 -15.055 1 98.06 55 CYS B CA 1
ATOM 1635 C C . CYS B 1 55 ? 3.541 -9.773 -15.867 1 98.06 55 CYS B C 1
ATOM 1637 O O . CYS B 1 55 ? 3.844 -9.375 -17 1 98.06 55 CYS B O 1
ATOM 1639 N N . GLY B 1 56 ? 2.369 -9.477 -15.297 1 93.25 56 GLY B N 1
ATOM 1640 C CA . GLY B 1 56 ? 1.28 -8.82 -16 1 93.25 56 GLY B CA 1
ATOM 1641 C C . GLY B 1 56 ? 0.289 -9.789 -16.609 1 93.25 56 GLY B C 1
ATOM 1642 O O . GLY B 1 56 ? 0.247 -10.961 -16.234 1 93.25 56 GLY B O 1
ATOM 1643 N N . TYR B 1 57 ? -0.557 -9.312 -17.375 1 88.44 57 TYR B N 1
ATOM 1644 C CA . TYR B 1 57 ? -1.604 -10.141 -17.969 1 88.44 57 TYR B CA 1
ATOM 1645 C C . TYR B 1 57 ? -1.035 -11.055 -19.047 1 88.44 57 TYR B C 1
ATOM 1647 O O . TYR B 1 57 ? -0.158 -10.648 -19.812 1 88.44 57 TYR B O 1
ATOM 1655 N N . GLY B 1 58 ? -1.514 -12.281 -19.078 1 88 58 GLY B N 1
ATOM 1656 C CA . GLY B 1 58 ? -1.244 -13.141 -20.219 1 88 58 GLY B CA 1
ATOM 1657 C C . GLY B 1 58 ? 0.099 -13.844 -20.141 1 88 58 GLY B C 1
ATOM 1658 O O . GLY B 1 58 ? 0.774 -14.031 -21.156 1 88 58 GLY B O 1
ATOM 1659 N N . GLY B 1 59 ? 0.646 -14.18 -19.094 1 93.56 59 GLY B N 1
ATOM 1660 C CA . GLY B 1 59 ? 1.918 -14.859 -18.922 1 93.56 59 GLY B CA 1
ATOM 1661 C C . GLY B 1 59 ? 1.976 -16.188 -19.656 1 93.56 59 GLY B C 1
ATOM 1662 O O . GLY B 1 59 ? 1.046 -17 -19.562 1 93.56 59 GLY B O 1
ATOM 1663 N N . GLN B 1 60 ? 3.039 -16.359 -20.422 1 96.44 60 GLN B N 1
ATOM 1664 C CA . GLN B 1 60 ? 3.232 -17.594 -21.188 1 96.44 60 GLN B CA 1
ATOM 1665 C C . GLN B 1 60 ? 4.711 -17.844 -21.453 1 96.44 60 GLN B C 1
ATOM 1667 O O . GLN B 1 60 ? 5.551 -16.984 -21.203 1 96.44 60 GLN B O 1
ATOM 1672 N N . GLY B 1 61 ? 5.008 -19.047 -21.891 1 97.75 61 GLY B N 1
ATOM 1673 C CA . GLY B 1 61 ? 6.375 -19.375 -22.266 1 97.75 61 GLY B CA 1
ATOM 1674 C C . GLY B 1 61 ? 7.258 -19.703 -21.078 1 97.75 61 GLY B C 1
ATOM 1675 O O . GLY B 1 61 ? 6.816 -20.375 -20.141 1 97.75 61 GLY B O 1
ATOM 1676 N N . VAL B 1 62 ? 8.586 -19.375 -21.203 1 98.31 62 VAL B N 1
ATOM 1677 C CA . VAL B 1 62 ? 9.578 -19.641 -20.172 1 98.31 62 VAL B CA 1
ATOM 1678 C C . VAL B 1 62 ? 9.977 -18.344 -19.484 1 98.31 62 VAL B C 1
ATOM 1680 O O . VAL B 1 62 ? 10.312 -17.359 -20.141 1 98.31 62 VAL B O 1
ATOM 1683 N N . PRO B 1 63 ? 9.883 -18.344 -18.203 1 98.62 63 PRO B N 1
ATOM 1684 C CA . PRO B 1 63 ? 10.312 -17.141 -17.5 1 98.62 63 PRO B CA 1
ATOM 1685 C C . PRO B 1 63 ? 11.758 -16.75 -17.812 1 98.62 63 PRO B C 1
ATOM 1687 O O . PRO B 1 63 ? 12.609 -17.625 -17.969 1 98.62 63 PRO B O 1
ATOM 1690 N N . LEU B 1 64 ? 11.984 -15.43 -17.891 1 98.75 64 LEU B N 1
ATOM 1691 C CA . LEU B 1 64 ? 13.281 -14.945 -18.359 1 98.75 64 LEU B CA 1
ATOM 1692 C C . LEU B 1 64 ? 14.305 -14.969 -17.234 1 98.75 64 LEU B C 1
ATOM 1694 O O . LEU B 1 64 ? 15.508 -15.062 -17.484 1 98.75 64 LEU B O 1
ATOM 1698 N N . ASP B 1 65 ? 13.922 -14.773 -15.992 1 98.75 65 ASP B N 1
ATOM 1699 C CA . ASP B 1 65 ? 14.797 -14.781 -14.82 1 98.75 65 ASP B CA 1
ATOM 1700 C C . ASP B 1 65 ? 14 -15.094 -13.555 1 98.75 65 ASP B C 1
ATOM 1702 O O . ASP B 1 65 ? 12.859 -15.539 -13.625 1 98.75 65 ASP B O 1
ATOM 1706 N N . ASP B 1 66 ? 14.586 -14.93 -12.422 1 98.81 66 ASP B N 1
ATOM 1707 C CA . ASP B 1 66 ? 13.953 -15.297 -11.156 1 98.81 66 ASP B CA 1
ATOM 1708 C C . ASP B 1 66 ? 12.766 -14.383 -10.852 1 98.81 66 ASP B C 1
ATOM 1710 O O . ASP B 1 66 ? 11.742 -14.836 -10.336 1 98.81 66 ASP B O 1
ATOM 1714 N N . THR B 1 67 ? 12.875 -13.109 -11.156 1 98.75 67 THR B N 1
ATOM 1715 C CA . THR B 1 67 ? 11.758 -12.188 -10.992 1 98.75 67 THR B CA 1
ATOM 1716 C C . THR B 1 67 ? 10.57 -12.609 -11.852 1 98.75 67 THR B C 1
ATOM 1718 O O . THR B 1 67 ? 9.438 -12.648 -11.367 1 98.75 67 THR B O 1
ATOM 1721 N N . ASP B 1 68 ? 10.805 -12.945 -13.047 1 98.81 68 ASP B N 1
ATOM 1722 C CA . ASP B 1 68 ? 9.766 -13.438 -13.953 1 98.81 68 ASP B CA 1
ATOM 1723 C C . ASP B 1 68 ? 9.172 -14.742 -13.438 1 98.81 68 ASP B C 1
ATOM 1725 O O . ASP B 1 68 ? 7.965 -14.969 -13.547 1 98.81 68 ASP B O 1
ATOM 1729 N N . ARG B 1 69 ? 9.961 -15.57 -12.906 1 98.88 69 ARG B N 1
ATOM 1730 C CA . ARG B 1 69 ? 9.492 -16.828 -12.336 1 98.88 69 ARG B CA 1
ATOM 1731 C C . ARG B 1 69 ? 8.578 -16.578 -11.141 1 98.88 69 ARG B C 1
ATOM 1733 O O . ARG B 1 69 ? 7.664 -17.359 -10.875 1 98.88 69 ARG B O 1
ATOM 1740 N N . CYS B 1 70 ? 8.844 -15.484 -10.344 1 98.81 70 CYS B N 1
ATOM 1741 C CA . CYS B 1 70 ? 7.926 -15.117 -9.273 1 98.81 70 CYS B CA 1
ATOM 1742 C C . CYS B 1 70 ? 6.516 -14.906 -9.805 1 98.81 70 CYS B C 1
ATOM 1744 O O . CYS B 1 70 ? 5.539 -15.336 -9.18 1 98.81 70 CYS B O 1
ATOM 1746 N N . CYS B 1 71 ? 6.438 -14.289 -11 1 98.56 71 CYS B N 1
ATOM 1747 C CA . CYS B 1 71 ? 5.133 -14.039 -11.594 1 98.56 71 CYS B CA 1
ATOM 1748 C C . CYS B 1 71 ? 4.48 -15.336 -12.055 1 98.56 71 CYS B C 1
ATOM 1750 O O . CYS B 1 71 ? 3.281 -15.539 -11.859 1 98.56 71 CYS B O 1
ATOM 1752 N N . GLN B 1 72 ? 5.258 -16.25 -12.641 1 98.69 72 GLN B N 1
ATOM 1753 C CA . GLN B 1 72 ? 4.711 -17.531 -13.039 1 98.69 72 GLN B CA 1
ATOM 1754 C C . GLN B 1 72 ? 4.16 -18.297 -11.836 1 98.69 72 GLN B C 1
ATOM 1756 O O . GLN B 1 72 ? 3.041 -18.812 -11.883 1 98.69 72 GLN B O 1
ATOM 1761 N N . THR B 1 73 ? 4.973 -18.375 -10.844 1 98.5 73 THR B N 1
ATOM 1762 C CA . THR B 1 73 ? 4.57 -19.109 -9.648 1 98.5 73 THR B CA 1
ATOM 1763 C C . THR B 1 73 ? 3.33 -18.484 -9.016 1 98.5 73 THR B C 1
ATOM 1765 O O . THR B 1 73 ? 2.447 -19.188 -8.531 1 98.5 73 THR B O 1
ATOM 1768 N N . HIS B 1 74 ? 3.273 -17.141 -8.984 1 98.12 74 HIS B N 1
ATOM 1769 C CA . HIS B 1 74 ? 2.1 -16.438 -8.484 1 98.12 74 HIS B CA 1
ATOM 1770 C C . HIS B 1 74 ? 0.866 -16.75 -9.32 1 98.12 74 HIS B C 1
ATOM 1772 O O . HIS B 1 74 ? -0.197 -17.062 -8.773 1 98.12 74 HIS B O 1
ATOM 1778 N N . ASP B 1 75 ? 1.017 -16.766 -10.625 1 97.06 75 ASP B N 1
ATOM 1779 C CA . ASP B 1 75 ? -0.062 -17.125 -11.539 1 97.06 75 ASP B CA 1
ATOM 1780 C C . ASP B 1 75 ? -0.545 -18.547 -11.273 1 97.06 75 ASP B C 1
ATOM 1782 O O . ASP B 1 75 ? -1.75 -18.812 -11.25 1 97.06 75 ASP B O 1
ATOM 1786 N N . ASP B 1 76 ? 0.397 -19.453 -11.156 1 97.94 76 ASP B N 1
ATOM 1787 C CA . ASP B 1 76 ? 0.061 -20.844 -10.891 1 97.94 76 ASP B CA 1
ATOM 1788 C C . ASP B 1 76 ? -0.733 -20.984 -9.594 1 97.94 76 ASP B C 1
ATOM 1790 O O . ASP B 1 76 ? -1.699 -21.75 -9.531 1 97.94 76 ASP B O 1
ATOM 1794 N N . CYS B 1 77 ? -0.318 -20.234 -8.617 1 98.06 77 CYS B N 1
ATOM 1795 C CA . CYS B 1 77 ? -1.02 -20.266 -7.336 1 98.06 77 CYS B CA 1
ATOM 1796 C C . CYS B 1 77 ? -2.457 -19.781 -7.488 1 98.06 77 CYS B C 1
ATOM 1798 O O . CYS B 1 77 ? -3.387 -20.406 -6.98 1 98.06 77 CYS B O 1
ATOM 1800 N N . TYR B 1 78 ? -2.648 -18.672 -8.188 1 96.56 78 TYR B N 1
ATOM 1801 C CA . TYR B 1 78 ? -3.988 -18.156 -8.453 1 96.56 78 TYR B CA 1
ATOM 1802 C C . TYR B 1 78 ? -4.832 -19.188 -9.195 1 96.56 78 TYR B C 1
ATOM 1804 O O . TYR B 1 78 ? -5.996 -19.406 -8.852 1 96.56 78 TYR B O 1
ATOM 1812 N N . SER B 1 79 ? -4.211 -19.797 -10.172 1 96.5 79 SER B N 1
ATOM 1813 C CA . SER B 1 79 ? -4.918 -20.797 -10.961 1 96.5 79 SER B CA 1
ATOM 1814 C C . SER B 1 79 ? -5.402 -21.938 -10.086 1 96.5 79 SER B C 1
ATOM 1816 O O . SER B 1 79 ? -6.535 -22.406 -10.227 1 96.5 79 SER B O 1
ATOM 1818 N N . VAL B 1 80 ? -4.57 -22.422 -9.203 1 98.12 80 VAL B N 1
ATOM 1819 C CA . VAL B 1 80 ? -4.934 -23.516 -8.305 1 98.12 80 VAL B CA 1
ATOM 1820 C C . VAL B 1 80 ? -6.141 -23.109 -7.465 1 98.12 80 VAL B C 1
ATOM 1822 O O . VAL B 1 80 ? -7.109 -23.875 -7.352 1 98.12 80 VAL B O 1
ATOM 1825 N N . VAL B 1 81 ? -6.125 -21.906 -6.902 1 97.81 81 VAL B N 1
ATOM 1826 C CA . VAL B 1 81 ? -7.215 -21.453 -6.047 1 97.81 81 VAL B CA 1
ATOM 1827 C C . VAL B 1 81 ? -8.484 -21.266 -6.879 1 97.81 81 VAL B C 1
ATOM 1829 O O . VAL B 1 81 ? -9.57 -21.688 -6.465 1 97.81 81 VAL B O 1
ATOM 1832 N N . GLN B 1 82 ? -8.367 -20.719 -8.07 1 96 82 GLN B N 1
ATOM 1833 C CA . GLN B 1 82 ? -9.492 -20.438 -8.961 1 96 82 GLN B CA 1
ATOM 1834 C C . GLN B 1 82 ? -10.188 -21.734 -9.375 1 96 82 GLN B C 1
ATOM 1836 O O . GLN B 1 82 ? -11.406 -21.75 -9.602 1 96 82 GLN B O 1
ATOM 1841 N N . ASN B 1 83 ? -9.461 -22.719 -9.5 1 96.12 83 ASN B N 1
ATOM 1842 C CA . ASN B 1 83 ? -10 -24 -9.969 1 96.12 83 ASN B CA 1
ATOM 1843 C C . ASN B 1 83 ? -10.344 -24.922 -8.805 1 96.12 83 ASN B C 1
ATOM 1845 O O . ASN B 1 83 ? -10.625 -26.109 -9.008 1 96.12 83 ASN B O 1
ATOM 1849 N N . SER B 1 84 ? -10.352 -24.375 -7.656 1 96.75 84 SER B N 1
ATOM 1850 C CA . SER B 1 84 ? -10.758 -25.125 -6.477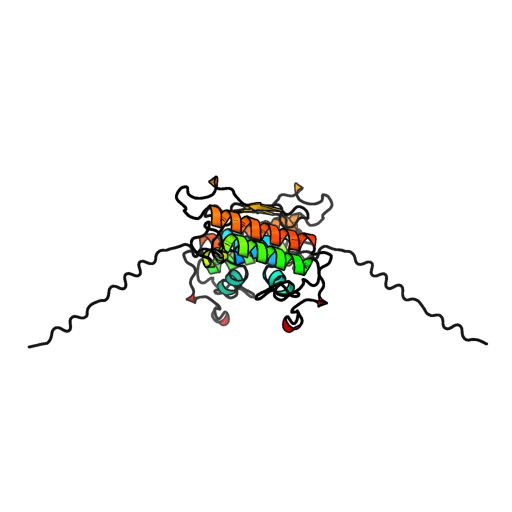 1 96.75 84 SER B CA 1
ATOM 1851 C C . SER B 1 84 ? -12.211 -24.844 -6.105 1 96.75 84 SER B C 1
ATOM 1853 O O . SER B 1 84 ? -12.867 -24.016 -6.742 1 96.75 84 SER B O 1
ATOM 1855 N N . ASP B 1 85 ? -12.734 -25.547 -5.059 1 96.56 85 ASP B N 1
ATOM 1856 C CA . ASP B 1 85 ? -14.094 -25.328 -4.586 1 96.56 85 ASP B CA 1
ATOM 1857 C C . ASP B 1 85 ? -14.125 -24.359 -3.412 1 96.56 85 ASP B C 1
ATOM 1859 O O . ASP B 1 85 ? -15.148 -24.203 -2.744 1 96.56 85 ASP B O 1
ATOM 1863 N N . MET B 1 86 ? -12.977 -23.703 -3.271 1 97.44 86 MET B N 1
ATOM 1864 C CA . MET B 1 86 ? -12.875 -22.828 -2.104 1 97.44 86 MET B CA 1
ATOM 1865 C C . MET B 1 86 ? -13.617 -21.516 -2.336 1 97.44 86 MET B C 1
ATOM 1867 O O . MET B 1 86 ? -14.125 -20.906 -1.392 1 97.44 86 MET B O 1
ATOM 1871 N N . CYS B 1 87 ? -13.609 -21.109 -3.584 1 96.88 87 CYS B N 1
ATOM 1872 C CA . CYS B 1 87 ? -14.188 -19.812 -3.93 1 96.88 87 CYS B CA 1
ATOM 1873 C C . CYS B 1 87 ? -15.562 -19.984 -4.555 1 96.88 87 CYS B C 1
ATOM 1875 O O . CYS B 1 87 ? -15.891 -21.047 -5.07 1 96.88 87 CYS B O 1
ATOM 1877 N N . ARG B 1 88 ? -16.375 -18.938 -4.5 1 95.75 88 ARG B N 1
ATOM 1878 C CA . ARG B 1 88 ? -17.703 -18.938 -5.086 1 95.75 88 ARG B CA 1
ATOM 1879 C C . ARG B 1 88 ? -17.641 -19.094 -6.602 1 95.75 88 ARG B C 1
ATOM 1881 O O . ARG B 1 88 ? -18.531 -19.688 -7.207 1 95.75 88 ARG B O 1
ATOM 1888 N N . SER B 1 89 ? -16.688 -18.453 -7.152 1 94.62 89 SER B N 1
ATOM 1889 C CA . SER B 1 89 ? -16.422 -18.453 -8.594 1 94.62 89 SER B CA 1
ATOM 1890 C C . SER B 1 89 ? -14.953 -18.203 -8.891 1 94.62 89 SER B C 1
ATOM 1892 O O . SER B 1 89 ? -14.195 -17.797 -8.008 1 94.62 89 SER B O 1
ATOM 1894 N N . THR B 1 90 ? -14.586 -18.5 -10.125 1 92.88 90 THR B N 1
ATOM 1895 C CA . THR B 1 90 ? -13.211 -18.266 -10.562 1 92.88 90 THR B CA 1
ATOM 1896 C C . THR B 1 90 ? -12.828 -16.797 -10.406 1 92.88 90 THR B C 1
ATOM 1898 O O . THR B 1 90 ? -11.695 -16.484 -10.039 1 92.88 90 THR B O 1
ATOM 1901 N N . ASP B 1 91 ? -13.773 -15.914 -10.555 1 91.31 91 ASP B N 1
ATOM 1902 C CA . ASP B 1 91 ? -13.508 -14.477 -10.531 1 91.31 91 ASP B CA 1
ATOM 1903 C C . ASP B 1 91 ? -13.359 -13.969 -9.102 1 91.31 91 ASP B C 1
ATOM 1905 O O . ASP B 1 91 ? -12.711 -12.953 -8.859 1 91.31 91 ASP B O 1
ATOM 1909 N N . GLN B 1 92 ? -13.969 -14.648 -8.188 1 93.62 92 GLN B N 1
ATOM 1910 C CA . GLN B 1 92 ? -13.922 -14.172 -6.809 1 93.62 92 GLN B CA 1
ATOM 1911 C C . GLN B 1 92 ? -12.492 -14.117 -6.289 1 93.62 92 GLN B C 1
ATOM 1913 O O . GLN B 1 92 ? -12.141 -13.25 -5.488 1 93.62 92 GLN B O 1
ATOM 1918 N N . ALA B 1 93 ? -11.641 -15.016 -6.797 1 91.12 93 ALA B N 1
ATOM 1919 C CA . ALA B 1 93 ? -10.242 -15.062 -6.375 1 91.12 93 ALA B CA 1
ATOM 1920 C C . ALA B 1 93 ? -9.555 -13.719 -6.609 1 91.12 93 ALA B C 1
ATOM 1922 O O . ALA B 1 93 ? -8.656 -13.336 -5.859 1 91.12 93 ALA B O 1
ATOM 1923 N N . TYR B 1 94 ? -10.031 -12.953 -7.559 1 88.75 94 TYR B N 1
ATOM 1924 C CA . TYR B 1 94 ? -9.352 -11.711 -7.938 1 88.75 94 TYR B CA 1
ATOM 1925 C C . TYR B 1 94 ? -9.859 -10.539 -7.109 1 88.75 94 TYR B C 1
ATOM 1927 O O . TYR B 1 94 ? -9.25 -9.469 -7.105 1 88.75 94 TYR B O 1
ATOM 1935 N N . VAL B 1 95 ? -10.984 -10.805 -6.367 1 90.44 95 VAL B N 1
ATOM 1936 C CA . VAL B 1 95 ? -11.57 -9.617 -5.762 1 90.44 95 VAL B CA 1
ATOM 1937 C C . VAL B 1 95 ? -11.805 -9.859 -4.27 1 90.44 95 VAL B C 1
ATOM 1939 O O . VAL B 1 95 ? -12.141 -8.93 -3.529 1 90.44 95 VAL B O 1
ATOM 1942 N N . ILE B 1 96 ? -11.648 -11.141 -3.867 1 94.12 96 ILE B N 1
ATOM 1943 C CA . ILE B 1 96 ? -11.93 -11.438 -2.467 1 94.12 96 ILE B CA 1
ATOM 1944 C C . ILE B 1 96 ? -10.898 -10.75 -1.578 1 94.12 96 ILE B C 1
ATOM 1946 O O . ILE B 1 96 ? -9.703 -10.742 -1.894 1 94.12 96 ILE B O 1
ATOM 1950 N N . SER B 1 97 ? -11.32 -10.078 -0.482 1 94 97 SER B N 1
ATOM 1951 C CA . SER B 1 97 ? -10.43 -9.492 0.51 1 94 97 SER B CA 1
ATOM 1952 C C . SER B 1 97 ? -9.992 -10.523 1.544 1 94 97 SER B C 1
ATOM 1954 O O . SER B 1 97 ? -10.742 -11.453 1.854 1 94 97 SER B O 1
ATOM 1956 N N . TYR B 1 98 ? -8.828 -10.352 2.018 1 97.19 98 TYR B N 1
ATOM 1957 C CA . TYR B 1 98 ? -8.328 -11.242 3.062 1 97.19 98 TYR B CA 1
ATOM 1958 C C . TYR B 1 98 ? -7.703 -10.445 4.203 1 97.19 98 TYR B C 1
ATOM 1960 O O . TYR B 1 98 ? -7.379 -9.266 4.043 1 97.19 98 TYR B O 1
ATOM 1968 N N . ASN B 1 99 ? -7.648 -11.102 5.367 1 97.69 99 ASN B N 1
ATOM 1969 C CA . ASN B 1 99 ? -7.129 -10.492 6.586 1 97.69 99 ASN B CA 1
ATOM 1970 C C . ASN B 1 99 ? -5.648 -10.812 6.785 1 97.69 99 ASN B C 1
ATOM 1972 O O . ASN B 1 99 ? -5.238 -11.969 6.66 1 97.69 99 ASN B O 1
ATOM 1976 N N . TYR B 1 100 ? -4.852 -9.766 7.105 1 98.56 100 TYR B N 1
ATOM 1977 C CA . TYR B 1 100 ? -3.418 -9.977 7.27 1 98.56 100 TYR B CA 1
ATOM 1978 C C . TYR B 1 100 ? -2.787 -8.859 8.086 1 98.56 100 TYR B C 1
ATOM 1980 O O . TYR B 1 100 ? -3.443 -7.859 8.391 1 98.56 100 TYR B O 1
ATOM 1988 N N . ASN B 1 101 ? -1.626 -9.109 8.578 1 98.81 101 ASN B N 1
ATOM 1989 C CA . ASN B 1 101 ? -0.757 -8.125 9.211 1 98.81 101 ASN B CA 1
ATOM 1990 C C . ASN B 1 101 ? 0.518 -7.898 8.398 1 98.81 101 ASN B C 1
ATOM 1992 O O . ASN B 1 101 ? 1.108 -8.852 7.887 1 98.81 101 ASN B O 1
ATOM 1996 N N . ALA B 1 102 ? 0.873 -6.703 8.195 1 98.69 102 ALA B N 1
ATOM 1997 C CA . ALA B 1 102 ? 2.182 -6.309 7.684 1 98.69 102 ALA B CA 1
ATOM 1998 C C . ALA B 1 102 ? 3.064 -5.754 8.797 1 98.69 102 ALA B C 1
ATOM 2000 O O . ALA B 1 102 ? 2.789 -4.68 9.336 1 98.69 102 ALA B O 1
ATOM 2001 N N . LEU B 1 103 ? 4.133 -6.445 9.094 1 98.69 103 LEU B N 1
ATOM 2002 C CA . LEU B 1 103 ? 4.926 -6.16 10.289 1 98.69 103 LEU B CA 1
ATOM 2003 C C . LEU B 1 103 ? 6.312 -5.648 9.906 1 98.69 103 LEU B C 1
ATOM 2005 O O . LEU B 1 103 ? 6.902 -6.109 8.93 1 98.69 103 LEU B O 1
ATOM 2009 N N . GLN B 1 104 ? 6.738 -4.715 10.742 1 97.81 104 GLN B N 1
ATOM 2010 C CA . GLN B 1 104 ? 8.086 -4.16 10.648 1 97.81 104 GLN B CA 1
ATOM 2011 C C . GLN B 1 104 ? 8.336 -3.572 9.266 1 97.81 104 GLN B C 1
ATOM 2013 O O . GLN B 1 104 ? 9.406 -3.766 8.688 1 97.81 104 GLN B O 1
ATOM 2018 N N . CYS B 1 105 ? 7.363 -2.936 8.688 1 97.5 105 CYS B N 1
ATOM 2019 C CA . CYS B 1 105 ? 7.547 -2.213 7.438 1 97.5 105 CYS B CA 1
ATOM 2020 C C . CYS B 1 105 ? 8.594 -1.115 7.59 1 97.5 105 CYS B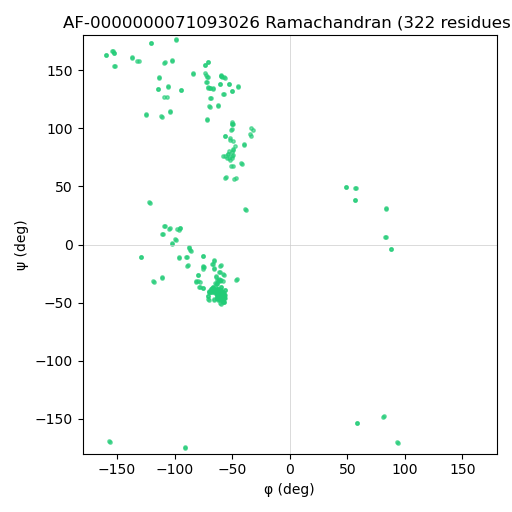 C 1
ATOM 2022 O O . CYS B 1 105 ? 8.695 -0.49 8.648 1 97.5 105 CYS B O 1
ATOM 2024 N N . GLY B 1 106 ? 9.391 -0.861 6.492 1 92.69 106 GLY B N 1
ATOM 2025 C CA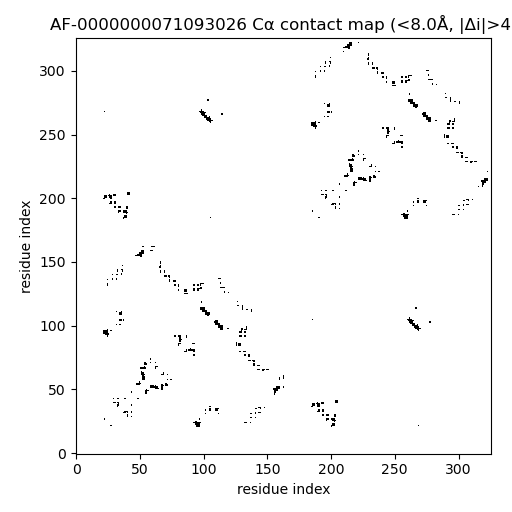 . GLY B 1 106 ? 10.453 0.129 6.543 1 92.69 106 GLY B CA 1
ATOM 2026 C C . GLY B 1 106 ? 11.773 -0.437 7.031 1 92.69 106 GLY B C 1
ATOM 2027 O O . GLY B 1 106 ? 12.773 0.281 7.113 1 92.69 106 GLY B O 1
ATOM 2028 N N . THR B 1 107 ? 11.734 -1.74 7.422 1 94.31 107 THR B N 1
ATOM 2029 C CA . THR B 1 107 ? 12.961 -2.387 7.875 1 94.31 107 THR B CA 1
ATOM 2030 C C . THR B 1 107 ? 13.289 -3.592 6.996 1 94.31 107 THR B C 1
ATOM 2032 O O . THR B 1 107 ? 12.469 -4.016 6.184 1 94.31 107 THR B O 1
ATOM 2035 N N . TYR B 1 108 ? 14.516 -4.211 7.242 1 92.69 108 TYR B N 1
ATOM 2036 C CA . TYR B 1 108 ? 14.945 -5.406 6.52 1 92.69 108 TYR B CA 1
ATOM 2037 C C . TYR B 1 108 ? 14.203 -6.641 7.02 1 92.69 108 TYR B C 1
ATOM 2039 O O . TYR B 1 108 ? 14.258 -7.699 6.395 1 92.69 108 TYR B O 1
ATOM 2047 N N . SER B 1 109 ? 13.469 -6.512 8.117 1 96.12 109 SER B N 1
ATOM 2048 C CA . SER B 1 109 ? 12.781 -7.645 8.727 1 96.12 109 SER B CA 1
ATOM 2049 C C . SER B 1 109 ? 11.281 -7.594 8.445 1 96.12 109 SER B C 1
ATOM 2051 O O . SER B 1 109 ? 10.5 -8.289 9.094 1 96.12 109 SER B O 1
ATOM 2053 N N . ALA B 1 110 ? 10.945 -6.723 7.488 1 97.75 110 ALA B N 1
ATOM 2054 C CA . ALA B 1 110 ? 9.531 -6.629 7.121 1 97.75 110 ALA B CA 1
ATOM 2055 C C . ALA B 1 110 ? 8.961 -8 6.781 1 97.75 110 ALA B C 1
ATOM 2057 O O . ALA B 1 110 ? 9.625 -8.812 6.121 1 97.75 110 ALA B O 1
ATOM 2058 N N . ARG B 1 111 ? 7.719 -8.312 7.238 1 98.38 111 ARG B N 1
ATOM 2059 C CA . ARG B 1 111 ? 7.109 -9.602 6.941 1 98.38 111 ARG B CA 1
ATOM 2060 C C . ARG B 1 111 ? 5.586 -9.492 6.922 1 98.38 111 ARG B C 1
ATOM 2062 O O . ARG B 1 111 ? 5.012 -8.609 7.559 1 98.38 111 ARG B O 1
ATOM 2069 N N . ILE B 1 112 ? 4.988 -10.367 6.188 1 98.88 112 ILE B N 1
ATOM 2070 C CA . ILE B 1 112 ? 3.537 -10.492 6.09 1 98.88 112 ILE B CA 1
ATOM 2071 C C . ILE B 1 112 ? 3.07 -11.719 6.863 1 98.88 112 ILE B C 1
ATOM 2073 O O . ILE B 1 112 ? 3.693 -12.781 6.789 1 98.88 112 ILE B O 1
ATOM 2077 N N . VAL B 1 113 ? 1.999 -11.555 7.625 1 98.88 113 VAL B N 1
ATOM 2078 C CA . VAL B 1 113 ? 1.352 -12.672 8.297 1 98.88 113 VAL B CA 1
ATOM 2079 C C . VAL B 1 113 ? -0.126 -12.719 7.918 1 98.88 113 VAL B C 1
ATOM 2081 O O . VAL B 1 113 ? -0.902 -11.844 8.305 1 98.88 113 VAL B O 1
ATOM 2084 N N . CYS B 1 114 ? -0.509 -13.766 7.164 1 98.75 114 CYS B N 1
ATOM 2085 C CA . CYS B 1 114 ? -1.924 -13.969 6.871 1 98.75 114 CYS B CA 1
ATOM 2086 C C . CYS B 1 114 ? -2.678 -14.43 8.109 1 98.75 114 CYS B C 1
ATOM 2088 O O . CYS B 1 114 ? -2.188 -15.273 8.859 1 98.75 114 CYS B O 1
ATOM 2090 N N . SER B 1 115 ? -3.789 -13.836 8.305 1 98.19 115 SER B N 1
ATOM 2091 C CA . SER B 1 115 ? -4.594 -14.219 9.461 1 98.19 115 SER B CA 1
ATOM 2092 C C . SER B 1 115 ? -5.254 -15.578 9.258 1 98.19 115 SER B C 1
ATOM 2094 O O . SER B 1 115 ? -5.453 -16.016 8.117 1 98.19 115 SER B O 1
ATOM 2096 N N . ASP B 1 116 ? -5.551 -16.234 10.367 1 97.69 116 ASP B N 1
ATOM 2097 C CA . ASP B 1 116 ? -6.199 -17.531 10.273 1 97.69 116 ASP B CA 1
ATOM 2098 C C . ASP B 1 116 ? -7.719 -17.406 10.297 1 97.69 116 ASP B C 1
ATOM 2100 O O . ASP B 1 116 ? -8.25 -16.297 10.258 1 97.69 116 ASP B O 1
ATOM 2104 N N . ALA B 1 117 ? -8.383 -18.562 10.336 1 97.5 117 ALA B N 1
ATOM 2105 C CA . ALA B 1 117 ? -9.836 -18.625 10.195 1 97.5 117 ALA B CA 1
ATOM 2106 C C . ALA B 1 117 ? -10.531 -17.844 11.32 1 97.5 117 ALA B C 1
ATOM 2108 O O . ALA B 1 117 ? -11.633 -17.328 11.133 1 97.5 117 ALA B O 1
ATOM 2109 N N . SER B 1 118 ? -9.945 -17.75 12.531 1 97.06 118 SER B N 1
ATOM 2110 C CA . SER B 1 118 ? -10.555 -17.094 13.68 1 97.06 118 SER B CA 1
ATOM 2111 C C . SER B 1 118 ? -10.703 -15.594 13.438 1 97.06 118 SER B C 1
ATOM 2113 O O . SER B 1 118 ? -11.43 -14.914 14.172 1 97.06 118 SER B O 1
ATOM 2115 N N . SER B 1 119 ? -10.039 -14.992 12.406 1 96.44 119 SER B N 1
ATOM 2116 C CA . SER B 1 119 ? -10.094 -13.57 12.094 1 96.44 119 SER B CA 1
ATOM 2117 C C . SER B 1 119 ? -11.297 -13.242 11.211 1 96.44 119 SER B C 1
ATOM 2119 O O . SER B 1 119 ? -11.555 -12.07 10.922 1 96.44 119 SER B O 1
ATOM 2121 N N . TYR B 1 120 ? -11.977 -14.234 10.805 1 96.5 120 TYR B N 1
ATOM 2122 C CA . TYR B 1 120 ? -13.164 -14.062 9.969 1 96.5 120 TYR B CA 1
ATOM 2123 C C . TYR B 1 120 ? -14.43 -14.367 10.75 1 96.5 120 TYR B C 1
ATOM 2125 O O . TYR B 1 120 ? -14.398 -15.07 11.758 1 96.5 120 TYR B O 1
ATOM 2133 N N . ASP B 1 121 ? -15.539 -13.75 10.203 1 94.75 121 ASP B N 1
ATOM 2134 C CA . ASP B 1 121 ? -16.828 -14.117 10.789 1 94.75 121 ASP B CA 1
ATOM 2135 C C . ASP B 1 121 ? -17.078 -15.617 10.656 1 94.75 121 ASP B C 1
ATOM 2137 O O . ASP B 1 121 ? -16.781 -16.219 9.625 1 94.75 121 ASP B O 1
ATOM 2141 N N . ALA B 1 122 ? -17.719 -16.172 11.656 1 94.44 122 ALA B N 1
ATOM 2142 C CA . ALA B 1 122 ? -17.953 -17.625 11.695 1 94.44 122 ALA B CA 1
ATOM 2143 C C . ALA B 1 122 ? -18.844 -18.062 10.539 1 94.44 122 ALA B C 1
ATOM 2145 O O . ALA B 1 122 ? -18.734 -19.188 10.055 1 94.44 122 ALA B O 1
ATOM 2146 N N . ASP B 1 123 ? -19.703 -17.141 10.07 1 95.19 123 ASP B N 1
ATOM 2147 C CA . ASP B 1 123 ? -20.672 -17.531 9.039 1 95.19 123 ASP B CA 1
ATOM 2148 C C . ASP B 1 123 ? -20.188 -17.094 7.652 1 95.19 123 A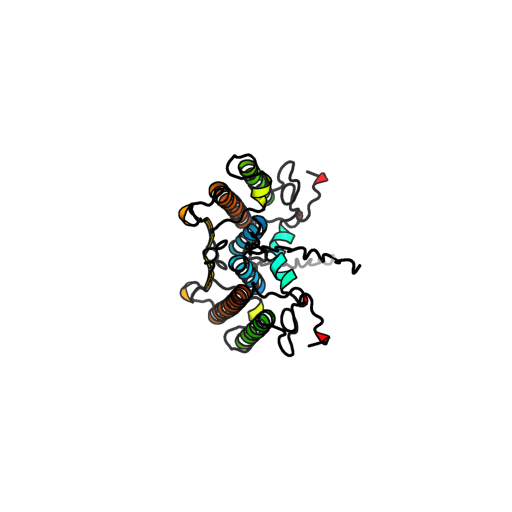SP B C 1
ATOM 2150 O O . ASP B 1 123 ? -20.906 -17.25 6.668 1 95.19 123 ASP B O 1
ATOM 2154 N N . TYR B 1 124 ? -18.969 -16.547 7.594 1 94.56 124 TYR B N 1
ATOM 2155 C CA . TYR B 1 124 ? -18.438 -16.188 6.281 1 94.56 124 TYR B CA 1
ATOM 2156 C C . TYR B 1 124 ? -18.125 -17.422 5.457 1 94.56 124 TYR B C 1
ATOM 2158 O O . TYR B 1 124 ? -17.219 -18.188 5.805 1 94.56 124 TYR B O 1
ATOM 2166 N N . GLU B 1 125 ? -18.734 -17.656 4.305 1 95.62 125 GLU B N 1
ATOM 2167 C CA . GLU B 1 125 ? -18.734 -18.891 3.533 1 95.62 125 GLU B CA 1
ATOM 2168 C C . GLU B 1 125 ? -17.406 -19.094 2.812 1 95.62 125 GLU B C 1
ATOM 2170 O O . GLU B 1 125 ? -17.031 -20.234 2.523 1 95.62 125 GLU B O 1
ATOM 2175 N N . TYR B 1 126 ? -16.641 -18.016 2.615 1 97.06 126 TYR B N 1
ATOM 2176 C CA . TYR B 1 126 ? -15.508 -18.141 1.701 1 97.06 126 TYR B CA 1
ATOM 2177 C C . TYR B 1 126 ? -14.195 -17.812 2.402 1 97.06 126 TYR B C 1
ATOM 2179 O O . TYR B 1 126 ? -13.281 -17.25 1.793 1 97.06 126 TYR B O 1
ATOM 2187 N N . THR B 1 127 ? -14.164 -18.203 3.668 1 97.56 127 THR B N 1
ATOM 2188 C CA . THR B 1 127 ? -12.969 -18.047 4.492 1 97.56 127 THR B CA 1
ATOM 2189 C C . THR B 1 127 ? -11.773 -18.75 3.863 1 97.56 127 THR B C 1
ATOM 2191 O O . THR B 1 127 ? -10.68 -18.188 3.785 1 97.56 127 THR B O 1
ATOM 2194 N N . ASP B 1 128 ? -12.008 -19.953 3.332 1 98 128 ASP B N 1
ATOM 2195 C CA . ASP B 1 128 ? -10.922 -20.719 2.738 1 98 128 ASP B CA 1
ATOM 2196 C C . ASP B 1 128 ? -10.367 -20.031 1.497 1 98 128 ASP B C 1
ATOM 2198 O O . ASP B 1 128 ? -9.156 -20 1.278 1 98 128 ASP B O 1
ATOM 2202 N N . CYS B 1 129 ? -11.242 -19.469 0.719 1 97.88 129 CYS B N 1
ATOM 2203 C CA . CYS B 1 129 ? -10.82 -18.734 -0.467 1 97.88 129 CYS B CA 1
ATOM 2204 C C . CYS B 1 129 ? -9.953 -17.547 -0.086 1 97.88 129 CYS B C 1
ATOM 2206 O O . CYS B 1 129 ? -8.867 -17.359 -0.636 1 97.88 129 CYS B O 1
ATOM 2208 N N . ALA B 1 130 ? -10.445 -16.766 0.92 1 97.75 130 ALA B N 1
ATOM 2209 C CA . ALA B 1 130 ? -9.727 -15.586 1.379 1 97.75 130 ALA B CA 1
ATOM 2210 C C . ALA B 1 130 ? -8.344 -15.945 1.907 1 97.75 130 ALA B C 1
ATOM 2212 O O . ALA B 1 130 ? -7.352 -15.312 1.544 1 97.75 130 ALA B O 1
ATOM 2213 N N . MET B 1 131 ? -8.266 -16.953 2.713 1 98.44 131 MET B N 1
ATOM 2214 C CA . MET B 1 131 ? -6.992 -17.375 3.305 1 98.44 131 MET B CA 1
ATOM 2215 C C . MET B 1 131 ? -6.031 -17.875 2.234 1 98.44 131 MET B C 1
ATOM 2217 O O . MET B 1 131 ? -4.832 -17.594 2.291 1 98.44 131 MET B O 1
ATOM 2221 N N . ALA B 1 132 ? -6.543 -18.641 1.283 1 98.56 132 ALA B N 1
ATOM 2222 C CA . ALA B 1 132 ? -5.703 -19.156 0.205 1 98.56 132 ALA B CA 1
ATOM 2223 C C . ALA B 1 132 ? -5.148 -18.031 -0.65 1 98.56 132 ALA B C 1
ATOM 2225 O O . ALA B 1 132 ? -3.977 -18.047 -1.029 1 98.56 132 ALA B O 1
ATOM 2226 N N . MET B 1 133 ? -5.988 -17.016 -0.944 1 98.19 133 MET B N 1
ATOM 2227 C CA . MET B 1 133 ? -5.535 -15.898 -1.756 1 98.19 133 MET B CA 1
ATOM 2228 C C . MET B 1 133 ? -4.5 -15.07 -1.007 1 98.19 133 MET B C 1
ATOM 2230 O O . MET B 1 133 ? -3.537 -14.578 -1.604 1 98.19 133 MET B O 1
ATOM 2234 N N . CYS B 1 134 ? -4.719 -14.922 0.297 1 98.5 134 CYS B N 1
ATOM 2235 C CA . CYS B 1 134 ? -3.703 -14.266 1.109 1 98.5 134 CYS B CA 1
ATOM 2236 C C . CYS B 1 134 ? -2.361 -14.977 0.99 1 98.5 134 CYS B C 1
ATOM 2238 O O . CYS B 1 134 ? -1.324 -14.328 0.829 1 98.5 134 CYS B O 1
ATOM 2240 N N . ALA B 1 135 ? -2.385 -16.281 1.082 1 98.75 135 ALA B N 1
ATOM 2241 C CA . ALA B 1 135 ? -1.163 -17.078 1.005 1 98.75 135 ALA B CA 1
ATOM 2242 C C . ALA B 1 135 ? -0.472 -16.891 -0.344 1 98.75 135 ALA B C 1
ATOM 2244 O O . ALA B 1 135 ? 0.756 -16.797 -0.41 1 98.75 135 ALA B O 1
ATOM 2245 N N . CYS B 1 136 ? -1.255 -16.859 -1.438 1 98.62 136 CYS B N 1
ATOM 2246 C CA . CYS B 1 136 ? -0.69 -16.672 -2.768 1 98.62 136 CYS B CA 1
ATOM 2247 C C . CYS B 1 136 ? -0.011 -15.312 -2.877 1 98.62 136 CYS B C 1
ATOM 2249 O O . CYS B 1 136 ? 1.117 -15.211 -3.363 1 98.62 136 CYS B O 1
ATOM 2251 N N . ASP B 1 137 ? -0.672 -14.297 -2.406 1 98.12 137 ASP B N 1
ATOM 2252 C CA . ASP B 1 137 ? -0.15 -12.938 -2.518 1 98.12 137 ASP B CA 1
ATOM 2253 C C . ASP B 1 137 ? 1.068 -12.742 -1.618 1 98.12 137 ASP B C 1
ATOM 2255 O O . ASP B 1 137 ? 2.039 -12.094 -2.012 1 98.12 137 ASP B O 1
ATOM 2259 N N . LYS B 1 138 ? 0.981 -13.297 -0.447 1 98.81 138 LYS B N 1
ATOM 2260 C CA . LYS B 1 138 ? 2.146 -13.273 0.432 1 98.81 138 LYS B CA 1
ATOM 2261 C C . LYS B 1 138 ? 3.352 -13.93 -0.238 1 98.81 138 LYS B C 1
ATOM 2263 O O . LYS B 1 138 ? 4.445 -13.359 -0.258 1 98.81 138 LYS B O 1
ATOM 2268 N N . ALA B 1 139 ? 3.148 -15.094 -0.762 1 98.81 139 ALA B N 1
ATOM 2269 C CA . ALA B 1 139 ? 4.238 -15.812 -1.415 1 98.81 139 ALA B CA 1
ATOM 2270 C C . ALA B 1 139 ? 4.805 -15.008 -2.584 1 98.81 139 ALA B C 1
ATOM 2272 O O . ALA B 1 139 ? 6.02 -14.961 -2.783 1 98.81 139 ALA B O 1
ATOM 2273 N N . GLY B 1 140 ? 3.924 -14.469 -3.4 1 98.44 140 GLY B N 1
ATOM 2274 C CA . GLY B 1 140 ? 4.371 -13.625 -4.5 1 98.44 140 GLY B CA 1
ATOM 2275 C C . GLY B 1 140 ? 5.207 -12.445 -4.043 1 98.44 140 GLY B C 1
ATOM 2276 O O . GLY B 1 140 ? 6.293 -12.203 -4.574 1 98.44 140 GLY B O 1
ATOM 2277 N N . ALA B 1 141 ? 4.73 -11.703 -3.043 1 98.25 141 ALA B N 1
ATOM 2278 C CA . ALA B 1 141 ? 5.43 -10.523 -2.539 1 98.25 141 ALA B CA 1
ATOM 2279 C C . ALA B 1 141 ? 6.785 -10.906 -1.949 1 98.25 141 ALA B C 1
ATOM 2281 O O . ALA B 1 141 ? 7.777 -10.195 -2.152 1 98.25 141 ALA B O 1
ATOM 2282 N N . GLU B 1 142 ? 6.828 -11.977 -1.218 1 98.69 142 GLU B N 1
ATOM 2283 C CA . GLU B 1 142 ? 8.086 -12.445 -0.643 1 98.69 142 GLU B CA 1
ATOM 2284 C C . GLU B 1 142 ? 9.07 -12.844 -1.732 1 98.69 142 GLU B C 1
ATOM 2286 O O . GLU B 1 142 ? 10.281 -12.633 -1.589 1 98.69 142 GLU B O 1
ATOM 2291 N N . CYS B 1 143 ? 8.539 -13.438 -2.775 1 98.81 143 CYS B N 1
ATOM 2292 C CA . CYS B 1 143 ? 9.383 -13.789 -3.914 1 98.81 143 CYS B CA 1
ATOM 2293 C C . CYS B 1 143 ? 9.984 -12.539 -4.547 1 98.81 143 CYS B C 1
ATOM 2295 O O . CYS B 1 143 ? 11.18 -12.508 -4.836 1 98.81 143 CYS B O 1
ATOM 2297 N N . PHE B 1 144 ? 9.203 -11.516 -4.777 1 98.31 144 PHE B N 1
ATOM 2298 C CA . PHE B 1 144 ? 9.703 -10.25 -5.309 1 98.31 144 PHE B CA 1
ATOM 2299 C C . PHE B 1 144 ? 10.742 -9.648 -4.379 1 98.31 144 PHE B C 1
ATOM 2301 O O . PHE B 1 144 ? 11.742 -9.094 -4.84 1 98.31 144 PHE B O 1
ATOM 2308 N N . GLN B 1 145 ? 10.453 -9.727 -3.096 1 97.62 145 GLN B N 1
ATOM 2309 C CA . GLN B 1 145 ? 11.414 -9.219 -2.123 1 97.62 145 GLN B CA 1
ATOM 2310 C C . GLN B 1 145 ? 12.75 -9.945 -2.25 1 97.62 145 GLN B C 1
ATOM 2312 O O . GLN B 1 145 ? 13.805 -9.305 -2.275 1 97.62 145 GLN B O 1
ATOM 2317 N N . ARG B 1 146 ? 12.695 -11.211 -2.352 1 97.94 146 ARG B N 1
ATOM 2318 C CA . ARG B 1 146 ? 13.891 -12.047 -2.428 1 97.94 146 ARG B CA 1
ATOM 2319 C C . ARG B 1 146 ? 14.742 -11.688 -3.643 1 97.94 146 ARG B C 1
ATOM 2321 O O . ARG B 1 146 ? 15.969 -11.641 -3.557 1 97.94 146 ARG B O 1
ATOM 2328 N N . TYR B 1 147 ? 14.078 -11.383 -4.742 1 98.19 147 TYR B N 1
ATOM 2329 C CA . TYR B 1 147 ? 14.836 -11.242 -5.98 1 98.19 147 TYR B CA 1
ATOM 2330 C C . TYR B 1 147 ? 14.906 -9.789 -6.418 1 98.19 147 TYR B C 1
ATOM 2332 O O . TYR B 1 147 ? 15.242 -9.492 -7.566 1 98.19 147 TYR B O 1
ATOM 2340 N N . ARG B 1 148 ? 14.586 -8.906 -5.484 1 96.62 148 ARG B N 1
ATOM 2341 C CA . ARG B 1 148 ? 14.703 -7.48 -5.773 1 96.62 148 ARG B CA 1
ATOM 2342 C C . ARG B 1 148 ? 16.141 -7.117 -6.129 1 96.62 148 ARG B C 1
ATOM 2344 O O . ARG B 1 148 ? 16.375 -6.332 -7.047 1 96.62 148 ARG B O 1
ATOM 2351 N N . PRO B 1 149 ? 17.219 -7.738 -5.484 1 96.25 149 PRO B N 1
ATOM 2352 C CA . PRO B 1 149 ? 18.609 -7.371 -5.793 1 96.25 149 PRO B CA 1
ATOM 2353 C C . PRO B 1 149 ? 19.016 -7.742 -7.215 1 96.25 149 PRO B C 1
ATOM 2355 O O . PRO B 1 149 ? 19.969 -7.18 -7.754 1 96.25 149 PRO B O 1
ATOM 2358 N N . THR B 1 150 ? 18.328 -8.672 -7.891 1 97.75 150 THR B N 1
ATOM 2359 C CA . THR B 1 150 ? 18.719 -9.133 -9.219 1 97.75 150 THR B CA 1
ATOM 2360 C C . THR B 1 150 ? 17.719 -8.664 -10.266 1 97.75 150 THR B C 1
ATOM 2362 O O . THR B 1 150 ? 17.719 -9.148 -11.406 1 97.75 150 THR B O 1
ATOM 2365 N N . TYR B 1 151 ? 16.781 -7.773 -9.844 1 97.69 151 TYR B N 1
ATOM 2366 C CA . TYR B 1 151 ? 15.836 -7.18 -10.789 1 97.69 151 TYR B CA 1
ATOM 2367 C C . TYR B 1 151 ? 16.562 -6.617 -12 1 97.69 151 TYR B C 1
ATOM 2369 O O . TYR B 1 151 ? 17.578 -5.938 -11.867 1 97.69 151 TYR B O 1
ATOM 2377 N N . ASN B 1 152 ? 16.094 -6.93 -13.211 1 98.25 152 ASN B N 1
ATOM 2378 C CA . ASN B 1 152 ? 16.703 -6.535 -14.469 1 98.25 152 ASN B CA 1
ATOM 2379 C C . ASN B 1 152 ? 15.852 -5.527 -15.227 1 98.25 152 ASN B C 1
ATOM 2381 O O . ASN B 1 152 ? 14.836 -5.891 -15.82 1 98.25 152 ASN B O 1
ATOM 2385 N N . ASP B 1 153 ? 16.297 -4.305 -15.305 1 96.5 153 ASP B N 1
ATOM 2386 C CA . ASP B 1 153 ? 15.555 -3.232 -15.961 1 96.5 153 ASP B CA 1
ATOM 2387 C C . ASP B 1 153 ? 15.328 -3.547 -17.438 1 96.5 153 ASP B C 1
ATOM 2389 O O . ASP B 1 153 ? 14.375 -3.053 -18.047 1 96.5 153 ASP B O 1
ATOM 2393 N N . GLY B 1 154 ? 16.141 -4.359 -17.969 1 97.19 154 GLY B N 1
ATOM 2394 C CA . GLY B 1 154 ? 16.047 -4.707 -19.375 1 97.19 154 GLY B CA 1
ATOM 2395 C C . GLY B 1 154 ? 14.797 -5.5 -19.719 1 97.19 154 GLY B C 1
ATOM 2396 O O . GLY B 1 154 ? 14.43 -5.617 -20.891 1 97.19 154 GLY B O 1
ATOM 2397 N N . TYR B 1 155 ? 14.203 -6.031 -18.688 1 97.94 155 TYR B N 1
ATOM 2398 C CA . TYR B 1 155 ? 13.031 -6.863 -18.922 1 97.94 155 TYR B CA 1
ATOM 2399 C C . TYR B 1 155 ? 11.742 -6.105 -18.609 1 97.94 155 TYR B C 1
ATOM 2401 O O . TYR B 1 155 ? 10.648 -6.664 -18.703 1 97.94 155 TYR B O 1
ATOM 2409 N N . LYS B 1 156 ? 11.828 -4.848 -18.203 1 96.5 156 LYS B N 1
ATOM 2410 C CA . LYS B 1 156 ? 10.648 -4.012 -18 1 96.5 156 LYS B CA 1
ATOM 2411 C C . LYS B 1 156 ? 9.859 -3.844 -19.297 1 96.5 156 LYS B C 1
ATOM 2413 O O . LYS B 1 156 ? 10.445 -3.637 -20.359 1 96.5 156 LYS B O 1
ATOM 2418 N N . SER B 1 157 ? 8.547 -3.928 -19.188 1 95.44 157 SER B N 1
ATOM 2419 C CA . SER B 1 157 ? 7.668 -3.764 -20.328 1 95.44 157 SER B CA 1
ATOM 2420 C C . SER B 1 157 ? 8.133 -4.613 -21.516 1 95.44 157 SER B C 1
ATOM 2422 O O . SER B 1 157 ? 8.266 -4.109 -22.625 1 95.44 157 SER B O 1
ATOM 2424 N N . TYR B 1 158 ? 8.359 -5.805 -21.219 1 96.19 158 TYR B N 1
ATOM 2425 C CA . TYR B 1 158 ? 8.914 -6.746 -22.188 1 96.19 158 TYR B CA 1
ATOM 2426 C C . TYR B 1 158 ? 7.883 -7.105 -23.25 1 96.19 158 TYR B C 1
ATOM 2428 O O . TYR B 1 158 ? 6.695 -7.254 -22.953 1 96.19 158 TYR B O 1
ATOM 2436 N N . ASP B 1 159 ? 8.359 -7.301 -24.531 1 94.31 159 ASP B N 1
ATOM 2437 C CA . ASP B 1 159 ? 7.492 -7.738 -25.625 1 94.31 159 ASP B CA 1
ATOM 2438 C C . ASP B 1 159 ? 7.102 -9.203 -25.453 1 94.31 159 ASP B C 1
ATOM 2440 O O . ASP B 1 159 ? 7.867 -10.102 -25.812 1 94.31 159 ASP B O 1
ATOM 2444 N N . LYS B 1 160 ? 5.949 -9.461 -25.125 1 94.12 160 LYS B N 1
ATOM 2445 C CA . LYS B 1 160 ? 5.516 -10.812 -24.781 1 94.12 160 LYS B CA 1
ATOM 2446 C C . LYS B 1 160 ? 5.379 -11.68 -26.031 1 94.12 160 LYS B C 1
ATOM 2448 O O . LYS B 1 160 ? 5.328 -12.906 -25.938 1 94.12 160 LYS B O 1
ATOM 2453 N N . ASP B 1 161 ? 5.262 -11.039 -27.188 1 93.88 161 ASP B N 1
ATOM 2454 C CA . ASP B 1 161 ? 5.234 -11.812 -28.422 1 93.88 161 ASP B CA 1
ATOM 2455 C C . ASP B 1 161 ? 6.516 -12.625 -28.594 1 93.88 161 ASP B C 1
ATOM 2457 O O . ASP B 1 161 ? 6.555 -13.578 -29.359 1 93.88 161 ASP B O 1
ATOM 2461 N N . SER B 1 162 ? 7.527 -12.234 -27.859 1 94.88 162 SER B N 1
ATOM 2462 C CA . SER B 1 162 ? 8.82 -12.914 -27.953 1 94.88 162 SER B CA 1
ATOM 2463 C C . SER B 1 162 ? 8.891 -14.102 -27.016 1 94.88 162 SER B C 1
ATOM 2465 O O . SER B 1 162 ? 9.906 -14.812 -26.969 1 94.88 162 SER B O 1
ATOM 2467 N N . CYS B 1 163 ? 7.844 -14.281 -26.25 1 96.88 163 CYS B N 1
ATOM 2468 C CA . CYS B 1 163 ? 7.855 -15.344 -25.266 1 96.88 163 CYS B CA 1
ATOM 2469 C C . CYS B 1 163 ? 7.48 -16.672 -25.875 1 96.88 163 CYS B C 1
ATOM 2471 O O . CYS B 1 163 ? 6.473 -16.781 -26.594 1 96.88 163 CYS B O 1
#

Secondary structure (DSSP, 8-state):
------------------------HHHHHHHHHHHHHTS-HHHHHHHHTT-TTTSSTT--S--SSHHHHHHHHHHHHHHHHHTSSSSSSTGGGGT----EEEEEETSTT-EEEE--GGGS-TT-TTHHHHHHHHHHHHHHHHHHHHTGGG--GGGTT--GGG-/------------------------HHHHHHHHHHHHHTS-HHHHHHHHTT-TTTSSTT--S--SSHHHHHHHHHHHHHHHHHTSSSSSSTGGGGT----EEEEEETSTT-EEEE--GGGS-TT-TTHHHHHHHHHHHHHHHHHHHHTGGG--GGGTT--GGG-

Radius of gyration: 24.07 Å; Cα contacts (8 Å, |Δi|>4): 541; chains: 2; bounding box: 124×54×49 Å

Solvent-accessible surface area (backbone atoms only — not comparable to full-atom values): 17622 Å² total; per-residue (Å²): 136,83,78,78,78,76,76,76,76,75,75,74,74,71,72,72,73,80,63,70,77,71,30,32,32,60,33,54,37,36,33,50,34,20,34,55,60,34,36,27,48,66,55,49,48,63,55,41,45,26,15,30,23,18,20,49,86,81,50,46,74,67,55,74,48,71,58,16,39,30,30,44,55,34,51,51,44,50,50,54,52,33,73,40,86,45,34,96,40,58,66,43,60,57,37,43,55,40,48,29,30,40,37,45,20,64,46,96,71,28,46,75,43,68,46,60,75,87,78,46,64,89,83,51,86,44,54,63,31,21,45,52,47,38,51,38,39,48,52,31,36,51,41,46,44,69,35,51,89,70,60,58,76,87,33,42,65,33,70,52,89,78,73,136,82,80,77,76,77,75,73,74,75,74,75,73,70,71,72,72,80,62,70,77,71,28,33,32,59,30,53,38,35,31,50,33,18,35,52,59,33,37,27,48,66,55,49,46,65,55,41,44,26,16,30,24,18,20,49,85,82,50,45,74,66,56,75,47,71,58,17,38,31,30,43,54,33,49,52,43,50,49,55,52,34,73,42,86,44,36,95,41,56,65,42,61,58,38,44,55,40,47,29,30,40,36,43,20,64,47,98,72,29,46,76,44,69,45,59,76,87,80,46,65,91,82,52,87,44,54,62,30,20,44,52,47,38,52,37,40,49,51,31,35,50,41,46,44,71,34,50,90,70,61,57,77,86,32,41,65,34,70,51,88,78,73

Fol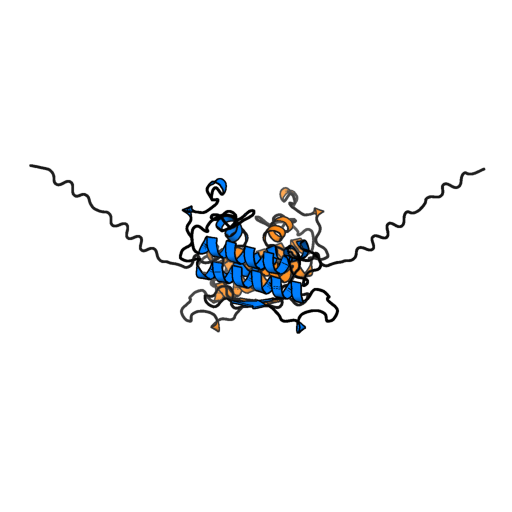dseek 3Di:
DPPPPPPPPPPPPCVVPVPPQQAWLVVVLLVLLCQLQVDHSVVVCQQFDQFAQQGHPDRDDDGPDLLSVLRVQLVVLLVVLQPDPLDPHSCCLGRHAFDKDFPPGPDNPTAIGGDALVPDDPPPRRRVSRSSSSVSSRSSSVSCSVCVVVRDSVRGNHDNVVD/DPPPPPPPPPPPPCVVPVPPQQAWLVVVLLVLLCQLQVDHSVVVCQQFDQFAQQGHPDRDDDGPDLLSVLRVQLVVLLVVLQPDPLDPHSCCLGRHAFDKDFPPGPDNPTAIGG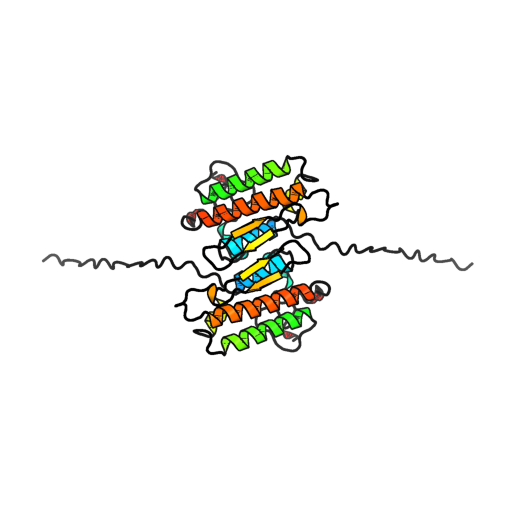DALVPDDPPDRRRVSRSSSSVSSRSSSVSCSVCVVVRDSVRGNHDNVVD

InterPro domains:
  IPR001211 Phospholipase A2 [PR00389] (26-36)
  IPR001211 Phospholipase A2 [PR00389] (63-81)
  IPR001211 Phospholipase A2 [PR00389] (93-107)
  IPR001211 Phospholipase A2 [PTHR11716] (15-163)
  IPR016090 Phospholipase A2-like, central domain [PF00068] (27-155)
  IPR016090 Phospholipase A2-like, central domain [SM00085] (25-163)
  IPR016090 Phospholipase A2-like, central domain [cd00125] (62-163)
  IPR033112 Phospholipase A2, aspartic acid active site [PS00119] (133-143)
  IPR033113 Phospholipase A2, histidine active site [PS00118] (70-77)
  IPR036444 Phospholipase A2 domain superfamily [G3DSA:1.20.90.10] (20-163)
  IPR036444 Phospholipase A2 domain superfamily [SSF48619] (26-163)